Protein AF-A0A812T5S1-F1 (afdb_monomer_lite)

Organism: NCBI:txid878477

pLDDT: mean 74.2, std 19.84, range [26.27, 94.88]

Secondary structure (DSSP, 8-state):
-PPPHHHHHHHHHHHTTS-------PPPHHHHHHHHHHHHHS-HHHHHHHHHHHHHHHHHHHHHT-TTHHHHHHHHHH--TTT----HHHHHHT-BSSEEEEEES-B-STTPPTTPPBHHHHHHHHHHTTEE-SSSSBHHHHHHHHTGGGHHHHHHHHHS--TT----HHHHHHHHHHHHHHHHHHHHHT-SEEEEEE-SB--TTSTTBSTTSHIIIIIHHHHHHHHHHHTTS---SS--PPPP-PEEEEEETTS-HHHHHHHHHHHHHH---GGGGGS-HHHHHHHHHHHHHHHEEEEE--SS---SHHHHHHHHHHHHS--HHHHHHHTS--

Foldseek 3Di:
DDDDPVVVVVVVVVVVVPPPDPPQPPQDPVLVVVVVVLLVVDDDLLSVLVVLLLVVQVVVCVVVVDGCSNNLSSCLFVPPLLDNPLDPVLLQQQAAPWAEEAEDDADDDPPNDPLFHHPVLVVVLCVLLRYYYSADRGNSNVSCVVSVVSVVVVVVQVVDDDDPPNPPVRVVSNLQSSLLSNLVNNLVVLPQAYEYEYRADCDPPDPRHPCPDSCLQHNLLSNLVQQLVLVVPPPDPPDDDHRRQHQYEYEYADQPQVVVLVVSLVSNLPDPNSVVVVDDSVSSNVRSVVSSVQRYDYHYQDPVRRSDSVVSVVVVVVRPPDGVVVVVVVVVVD

Structure (mmCIF, N/CA/C/O backbone):
data_AF-A0A812T5S1-F1
#
_entry.id   AF-A0A812T5S1-F1
#
loop_
_atom_site.group_PDB
_atom_site.id
_atom_site.type_symbol
_atom_site.label_atom_id
_atom_site.label_alt_id
_atom_site.label_comp_id
_atom_site.label_asym_id
_atom_site.label_entity_id
_atom_site.label_seq_id
_atom_site.pdbx_PDB_ins_code
_atom_site.Cartn_x
_atom_site.Cartn_y
_atom_site.Cartn_z
_atom_site.occupancy
_atom_site.B_iso_or_equiv
_atom_site.auth_seq_id
_atom_site.auth_comp_id
_atom_site.auth_asym_id
_atom_site.auth_atom_id
_atom_site.pdbx_PDB_model_num
ATOM 1 N N . MET A 1 1 ? 53.079 -0.441 -20.229 1.00 40.81 1 MET A N 1
ATOM 2 C CA . MET A 1 1 ? 51.777 -0.880 -20.775 1.00 40.81 1 MET A CA 1
ATOM 3 C C . MET A 1 1 ? 50.707 0.011 -20.170 1.00 40.81 1 MET A C 1
ATOM 5 O O . MET A 1 1 ? 50.495 -0.037 -18.968 1.00 40.81 1 MET A O 1
ATOM 9 N N . SER A 1 2 ? 50.152 0.917 -20.968 1.00 38.34 2 SER A N 1
ATOM 10 C CA . SER A 1 2 ? 49.169 1.924 -20.561 1.00 38.34 2 SER A CA 1
ATOM 11 C C . SER A 1 2 ? 47.768 1.310 -20.528 1.00 38.34 2 SER A C 1
ATOM 13 O O . SER A 1 2 ? 47.355 0.651 -21.480 1.00 38.34 2 SER A O 1
ATOM 15 N N . ALA A 1 3 ? 47.046 1.500 -19.422 1.00 32.78 3 ALA A N 1
ATOM 16 C CA . ALA A 1 3 ? 45.668 1.037 -19.293 1.00 32.78 3 ALA A CA 1
ATOM 17 C C . ALA A 1 3 ? 44.760 1.735 -20.329 1.00 32.78 3 ALA A C 1
ATOM 19 O O . ALA A 1 3 ? 44.957 2.921 -20.614 1.00 32.78 3 ALA A O 1
ATOM 20 N N . PRO A 1 4 ? 43.771 1.030 -20.904 1.00 34.81 4 PRO A N 1
ATOM 21 C CA . PRO A 1 4 ? 42.928 1.592 -21.946 1.00 34.81 4 PRO A CA 1
ATOM 22 C C . PRO A 1 4 ? 41.968 2.672 -21.394 1.00 34.81 4 PRO A C 1
ATOM 24 O O . PRO A 1 4 ? 41.513 2.566 -20.252 1.00 34.81 4 PRO A O 1
ATOM 27 N N . PRO A 1 5 ? 41.593 3.693 -22.194 1.00 36.88 5 PRO A N 1
ATOM 28 C CA . PRO A 1 5 ? 40.850 4.880 -21.731 1.00 36.88 5 PRO A CA 1
ATOM 29 C C . PRO A 1 5 ? 39.483 4.600 -21.082 1.00 36.88 5 PRO A C 1
ATOM 31 O O . PRO A 1 5 ? 38.964 5.424 -20.330 1.00 36.88 5 PRO A O 1
ATOM 34 N N . TRP A 1 6 ? 38.887 3.434 -21.346 1.00 38.81 6 TRP A N 1
ATOM 35 C CA . TRP A 1 6 ? 37.612 3.021 -20.753 1.00 38.81 6 TRP A CA 1
ATOM 36 C C . TRP A 1 6 ? 37.747 2.541 -19.297 1.00 38.81 6 TRP A C 1
ATOM 38 O O . TRP A 1 6 ? 36.796 2.666 -18.528 1.00 38.81 6 TRP A O 1
ATOM 48 N N . LEU A 1 7 ? 38.932 2.076 -18.885 1.00 31.97 7 LEU A N 1
ATOM 49 C CA . LEU A 1 7 ? 39.203 1.646 -17.508 1.00 31.97 7 LEU A CA 1
ATOM 50 C C . LEU A 1 7 ? 39.316 2.840 -16.547 1.00 31.97 7 LEU A C 1
ATOM 52 O O . LEU A 1 7 ? 38.860 2.767 -15.408 1.00 31.97 7 LEU A O 1
ATOM 56 N N . LEU A 1 8 ? 39.840 3.973 -17.029 1.00 32.91 8 LEU A N 1
ATOM 57 C CA . LEU A 1 8 ? 39.885 5.226 -16.269 1.00 32.91 8 LEU A CA 1
ATOM 58 C C . LEU A 1 8 ? 38.484 5.828 -16.077 1.00 32.91 8 LEU A C 1
ATOM 60 O O . LEU A 1 8 ? 38.194 6.331 -14.998 1.00 32.91 8 LEU A O 1
ATOM 64 N N . ARG A 1 9 ? 37.575 5.686 -17.056 1.00 36.75 9 ARG A N 1
ATOM 65 C CA . ARG A 1 9 ? 36.168 6.105 -16.903 1.00 36.75 9 ARG A CA 1
ATOM 66 C C . ARG A 1 9 ? 35.388 5.245 -15.903 1.00 36.75 9 ARG A C 1
ATOM 68 O O . ARG A 1 9 ? 34.563 5.784 -15.173 1.00 36.75 9 ARG A O 1
ATOM 75 N N . LEU A 1 10 ? 35.663 3.940 -15.823 1.00 33.91 10 LEU A N 1
ATOM 76 C CA . LEU A 1 10 ? 35.053 3.064 -14.811 1.00 33.91 10 LEU A CA 1
ATOM 77 C C . LEU A 1 10 ? 35.546 3.382 -13.394 1.00 33.91 10 LEU A C 1
ATOM 79 O O . LEU A 1 10 ? 34.751 3.340 -12.460 1.00 33.91 10 LEU A O 1
ATOM 83 N N . LEU A 1 11 ? 36.812 3.776 -13.234 1.00 29.45 11 LEU A N 1
ATOM 84 C CA . LEU A 1 11 ? 37.348 4.218 -11.944 1.00 29.45 11 LEU A CA 1
ATOM 85 C C . LEU A 1 11 ? 36.818 5.600 -11.531 1.00 29.45 11 LEU A C 1
ATOM 87 O O . LEU A 1 11 ? 36.531 5.798 -10.356 1.00 29.45 11 LEU A O 1
ATOM 91 N N . SER A 1 12 ? 36.575 6.526 -12.467 1.00 29.42 12 SER A N 1
ATOM 92 C CA . SER A 1 12 ? 35.922 7.809 -12.149 1.00 29.42 12 SER A CA 1
ATOM 93 C C . SER A 1 12 ? 34.464 7.643 -11.704 1.00 29.42 12 SER A C 1
ATOM 95 O O . SER A 1 12 ? 34.009 8.368 -10.825 1.00 29.42 12 SER A O 1
ATOM 97 N N . VAL A 1 13 ? 33.735 6.670 -12.265 1.00 32.66 13 VAL A N 1
ATOM 98 C CA . VAL A 1 13 ? 32.349 6.372 -11.860 1.00 32.66 13 VAL A CA 1
ATOM 99 C C . VAL A 1 13 ? 32.306 5.547 -10.567 1.00 32.66 13 VAL A C 1
ATOM 101 O O . VAL A 1 13 ? 31.455 5.799 -9.720 1.00 32.66 13 VAL A O 1
ATOM 104 N N . ALA A 1 14 ? 33.246 4.621 -10.350 1.00 29.34 14 ALA A N 1
ATOM 105 C CA . ALA A 1 14 ? 33.322 3.842 -9.110 1.00 29.34 14 ALA A CA 1
ATOM 106 C C . ALA A 1 14 ? 33.748 4.692 -7.897 1.00 29.34 14 ALA A C 1
ATOM 108 O O . ALA A 1 14 ? 33.233 4.493 -6.798 1.00 29.34 14 ALA A O 1
ATOM 109 N N . VAL A 1 15 ? 34.617 5.691 -8.091 1.00 26.47 15 VAL A N 1
ATOM 110 C CA . VAL A 1 15 ? 34.999 6.645 -7.032 1.00 26.47 15 VAL A CA 1
ATOM 111 C C . VAL A 1 15 ? 33.864 7.630 -6.706 1.00 26.47 15 VAL A C 1
ATOM 113 O O . VAL A 1 15 ? 33.770 8.089 -5.572 1.00 26.47 15 VAL A O 1
ATOM 116 N N . LEU A 1 16 ? 32.925 7.872 -7.629 1.00 28.41 16 LEU A N 1
ATOM 117 C CA . LEU A 1 16 ? 31.706 8.650 -7.359 1.00 28.41 16 LEU A CA 1
ATOM 118 C C . LEU A 1 16 ? 30.617 7.871 -6.596 1.00 28.41 16 LEU A C 1
ATOM 120 O O . LEU A 1 16 ? 29.686 8.491 -6.094 1.00 28.41 16 LEU A O 1
ATOM 124 N N . VAL A 1 17 ? 30.733 6.543 -6.469 1.00 31.38 17 VAL A N 1
ATOM 125 C CA . VAL A 1 17 ? 29.759 5.692 -5.747 1.00 31.38 17 VAL A CA 1
ATOM 126 C C . VAL A 1 17 ? 30.303 5.185 -4.400 1.00 31.38 17 VAL A C 1
ATOM 128 O O . VAL A 1 17 ? 29.537 4.702 -3.573 1.00 31.38 17 VAL A O 1
ATOM 131 N N . SER A 1 18 ? 31.605 5.344 -4.135 1.00 26.27 18 SER A N 1
ATOM 132 C CA . SER A 1 18 ? 32.239 4.967 -2.858 1.00 26.27 18 SER A CA 1
ATOM 133 C C . SER A 1 18 ? 32.631 6.158 -1.976 1.00 26.27 18 SER A C 1
ATOM 135 O O . SER A 1 18 ? 33.243 5.965 -0.925 1.00 26.27 18 SER A O 1
ATOM 137 N N . ALA A 1 19 ? 32.282 7.384 -2.370 1.00 27.44 19 ALA A N 1
ATOM 138 C CA . ALA A 1 19 ? 32.277 8.499 -1.440 1.00 27.44 19 ALA A CA 1
ATOM 139 C C . ALA A 1 19 ? 31.000 8.401 -0.605 1.00 27.44 19 ALA A C 1
ATOM 141 O O . ALA A 1 19 ? 29.915 8.774 -1.049 1.00 27.44 19 ALA A O 1
ATOM 142 N N . ASP A 1 20 ? 31.178 7.895 0.607 1.00 30.88 20 ASP A N 1
ATOM 143 C CA . ASP A 1 20 ? 30.300 8.011 1.765 1.00 30.88 20 ASP A CA 1
ATOM 144 C C . ASP A 1 20 ? 30.120 9.506 2.117 1.00 30.88 20 ASP A C 1
ATOM 146 O O . ASP A 1 20 ? 30.546 10.001 3.157 1.00 30.88 20 ASP A O 1
ATOM 150 N N . ARG A 1 21 ? 29.561 10.288 1.183 1.00 29.28 21 ARG A N 1
ATOM 151 C CA . ARG A 1 21 ? 29.024 11.609 1.473 1.00 29.28 21 ARG A CA 1
ATOM 152 C C . ARG A 1 21 ? 27.667 11.365 2.099 1.00 29.28 21 ARG A C 1
ATOM 154 O O . ARG A 1 21 ? 26.646 11.299 1.419 1.00 29.28 21 ARG A O 1
ATOM 161 N N . SER A 1 22 ? 27.695 11.311 3.420 1.00 30.81 22 SER A N 1
ATOM 162 C CA . SER A 1 22 ? 26.894 12.193 4.262 1.00 30.81 22 SER A CA 1
ATOM 163 C C . SER A 1 22 ? 26.766 13.600 3.645 1.00 30.81 22 SER A C 1
ATOM 165 O O . SER A 1 22 ? 27.320 14.587 4.120 1.00 30.81 22 SER A O 1
ATOM 167 N N . LEU A 1 23 ? 26.022 13.713 2.545 1.00 30.88 23 LEU A N 1
ATOM 168 C CA . LEU A 1 23 ? 25.218 14.893 2.296 1.00 30.88 23 LEU A CA 1
ATOM 169 C C . LEU A 1 23 ? 24.125 14.805 3.350 1.00 30.88 23 LEU A C 1
ATOM 171 O O . LEU A 1 23 ? 23.098 14.171 3.129 1.00 30.88 23 LEU A O 1
ATOM 175 N N . SER A 1 24 ? 24.427 15.363 4.524 1.00 34.72 24 SER A N 1
ATOM 176 C CA . SER A 1 24 ? 23.403 15.807 5.457 1.00 34.72 24 SER A CA 1
ATOM 177 C C . SER A 1 24 ? 22.500 16.716 4.638 1.00 34.72 24 SER A C 1
ATOM 179 O O . SER A 1 24 ? 22.866 17.849 4.319 1.00 34.72 24 SER A O 1
ATOM 181 N N . LEU A 1 25 ? 21.375 16.176 4.176 1.00 40.28 25 LEU A N 1
ATOM 182 C CA . LEU A 1 25 ? 20.254 16.983 3.732 1.00 40.28 25 LEU A CA 1
ATOM 183 C C . LEU A 1 25 ? 19.637 17.494 5.025 1.00 40.28 25 LEU A C 1
ATOM 185 O O . LEU A 1 25 ? 18.599 17.008 5.474 1.00 40.28 25 LEU A O 1
ATOM 189 N N . ASP A 1 26 ? 20.341 18.436 5.657 1.00 41.34 26 ASP A N 1
ATOM 190 C CA . ASP A 1 26 ? 19.758 19.251 6.705 1.00 41.34 26 ASP A CA 1
ATOM 191 C C . ASP A 1 26 ? 18.464 19.795 6.107 1.00 41.34 26 ASP A C 1
ATOM 193 O O . ASP A 1 26 ? 18.482 20.364 5.009 1.00 41.34 26 ASP A O 1
ATOM 197 N N . ALA A 1 27 ? 17.339 19.501 6.762 1.00 49.66 27 ALA A N 1
ATOM 198 C CA . ALA A 1 27 ? 16.027 19.904 6.285 1.00 49.66 27 ALA A CA 1
ATOM 199 C C . ALA A 1 27 ? 16.091 21.391 5.922 1.00 49.66 27 ALA A C 1
ATOM 201 O O . ALA A 1 27 ? 16.423 22.216 6.777 1.00 49.66 27 ALA A O 1
ATOM 202 N N . ASP A 1 28 ? 15.845 21.719 4.650 1.00 53.66 28 ASP A N 1
ATOM 203 C CA . ASP A 1 28 ? 15.878 23.102 4.190 1.00 53.66 28 ASP A CA 1
ATOM 204 C C . ASP A 1 28 ? 14.914 23.904 5.080 1.00 53.66 28 ASP A C 1
ATOM 206 O O . ASP A 1 28 ? 13.717 23.590 5.099 1.00 53.66 28 ASP A O 1
ATOM 210 N N . PRO A 1 29 ? 15.382 24.931 5.817 1.00 57.31 29 PRO A N 1
ATOM 211 C CA . PRO A 1 29 ? 14.521 25.761 6.655 1.00 57.31 29 PRO A CA 1
ATOM 212 C C . PRO A 1 29 ? 13.312 26.333 5.892 1.00 57.31 29 PRO A C 1
ATOM 214 O O . PRO A 1 29 ? 12.289 26.667 6.497 1.00 57.31 29 PRO A O 1
ATOM 217 N N . SER A 1 30 ? 13.402 26.433 4.559 1.00 60.19 30 SER A N 1
ATOM 218 C CA . SER A 1 30 ? 12.299 26.822 3.679 1.00 60.19 30 SER A CA 1
ATOM 219 C C . SER A 1 30 ? 11.138 25.810 3.667 1.00 60.19 30 SER A C 1
ATOM 221 O O . SER A 1 30 ? 9.973 26.217 3.617 1.00 60.19 30 SER A O 1
ATOM 223 N N . SER A 1 31 ? 11.423 24.510 3.792 1.00 62.84 31 SER A N 1
ATOM 224 C CA . SER A 1 31 ? 10.428 23.428 3.778 1.00 62.84 31 SER A CA 1
ATOM 225 C C . SER A 1 31 ? 9.601 23.405 5.060 1.00 62.84 31 SER A C 1
ATOM 227 O O . SER A 1 31 ? 8.375 23.286 4.996 1.00 62.84 31 SER A O 1
ATOM 229 N N . ASN A 1 32 ? 10.237 23.639 6.212 1.00 68.81 32 ASN A N 1
ATOM 230 C CA . ASN A 1 32 ? 9.552 23.740 7.505 1.00 68.81 32 ASN A CA 1
ATOM 231 C C . ASN A 1 32 ? 8.535 24.888 7.478 1.00 68.81 32 ASN A C 1
ATOM 233 O O . ASN A 1 32 ? 7.353 24.706 7.773 1.00 68.81 32 ASN A O 1
ATOM 237 N N . ASN A 1 33 ? 8.975 26.053 6.994 1.00 77.06 33 ASN A N 1
ATOM 238 C CA . ASN A 1 33 ? 8.113 27.219 6.833 1.00 77.06 33 ASN A CA 1
ATOM 239 C C . ASN A 1 33 ? 6.955 26.965 5.853 1.00 77.06 33 ASN A C 1
ATOM 241 O O . ASN A 1 33 ? 5.848 27.457 6.075 1.00 77.06 33 ASN A O 1
ATOM 245 N N . LYS A 1 34 ? 7.176 26.190 4.783 1.00 82.06 34 LYS A N 1
ATOM 246 C CA . LYS A 1 34 ? 6.139 25.851 3.796 1.00 82.06 34 LYS A CA 1
ATOM 247 C C . LYS A 1 34 ? 5.072 24.918 4.376 1.00 82.06 34 LYS A C 1
ATOM 249 O O . LYS A 1 34 ? 3.885 25.166 4.154 1.00 82.06 34 LYS A O 1
ATOM 254 N N . LEU A 1 35 ? 5.461 23.882 5.127 1.00 82.25 35 LEU A N 1
ATOM 255 C CA . LEU A 1 35 ? 4.502 22.982 5.781 1.00 82.25 35 LEU A CA 1
ATOM 256 C C . LEU A 1 35 ? 3.677 23.729 6.827 1.00 82.25 35 LEU A C 1
ATOM 258 O O . LEU A 1 35 ? 2.450 23.656 6.797 1.00 82.25 35 LEU A O 1
ATOM 262 N N . ASP A 1 36 ? 4.322 24.533 7.668 1.00 84.62 36 ASP A N 1
ATOM 263 C CA . ASP A 1 36 ? 3.628 25.340 8.672 1.00 84.62 36 ASP A CA 1
ATOM 264 C C . ASP A 1 36 ? 2.623 26.310 8.043 1.00 84.62 36 ASP A C 1
ATOM 266 O O . ASP A 1 36 ? 1.512 26.488 8.549 1.00 84.62 36 ASP A O 1
ATOM 270 N N . GLN A 1 37 ? 2.975 26.932 6.913 1.00 83.94 37 GLN A N 1
ATOM 271 C CA . GLN A 1 37 ? 2.056 27.789 6.164 1.00 83.94 37 GLN A CA 1
ATOM 272 C C . GLN A 1 37 ? 0.856 27.017 5.610 1.00 83.94 37 GLN A C 1
ATOM 274 O O . GLN A 1 37 ? -0.260 27.531 5.657 1.00 83.94 37 GLN A O 1
ATOM 279 N N . GLN A 1 38 ? 1.056 25.801 5.097 1.00 81.62 38 GLN A N 1
ATOM 280 C CA . GLN A 1 38 ? -0.034 24.956 4.602 1.00 81.62 38 GLN A CA 1
ATOM 281 C C . GLN A 1 38 ? -0.950 24.496 5.747 1.00 81.62 38 GLN A C 1
ATOM 283 O O . GLN A 1 38 ? -2.168 24.616 5.646 1.00 81.62 38 GLN A O 1
ATOM 288 N N . ILE A 1 39 ? -0.382 24.076 6.880 1.00 82.81 39 ILE A N 1
ATOM 289 C CA . ILE A 1 39 ? -1.139 23.695 8.082 1.00 82.81 39 ILE A CA 1
ATOM 290 C C . ILE A 1 39 ? -1.965 24.874 8.611 1.00 82.81 39 ILE A C 1
ATOM 292 O O . ILE A 1 39 ? -3.125 24.706 8.983 1.00 82.81 39 ILE A O 1
ATOM 296 N N . LYS A 1 40 ? -1.415 26.095 8.598 1.00 84.06 40 LYS A N 1
ATOM 297 C CA . LYS A 1 40 ? -2.143 27.311 9.001 1.00 84.06 40 LYS A CA 1
ATOM 298 C C . LYS A 1 40 ? -3.348 27.631 8.111 1.00 84.06 40 LYS A C 1
ATOM 300 O O . LYS A 1 40 ? -4.219 28.371 8.560 1.00 84.06 40 LYS A O 1
ATOM 305 N N . LYS A 1 41 ? -3.422 27.098 6.888 1.00 81.94 41 LYS A N 1
ATOM 306 C CA . LYS A 1 41 ? -4.602 27.240 6.016 1.00 81.94 41 LYS A CA 1
ATOM 307 C C . LYS A 1 41 ? -5.721 26.263 6.376 1.00 81.94 41 LYS A C 1
ATOM 309 O O . LYS A 1 41 ? -6.875 26.562 6.100 1.00 81.94 41 LYS A O 1
ATOM 314 N N . LEU A 1 42 ? -5.400 25.137 7.017 1.00 80.69 42 LEU A N 1
ATOM 315 C CA . LEU A 1 42 ? -6.401 24.195 7.525 1.00 80.69 42 LEU A CA 1
ATOM 316 C C . LEU A 1 42 ? -7.199 24.841 8.658 1.00 80.69 42 LEU A C 1
ATOM 318 O O . LEU A 1 42 ? -6.662 25.669 9.393 1.00 80.69 42 LEU A O 1
ATOM 322 N N . THR A 1 43 ? -8.452 24.453 8.851 1.00 77.25 43 THR A N 1
ATOM 323 C CA . THR A 1 43 ? -9.317 24.982 9.917 1.00 77.25 43 THR A CA 1
ATOM 324 C C . THR A 1 43 ? -9.716 23.898 10.912 1.00 77.25 43 THR A C 1
ATOM 326 O O . THR A 1 43 ? -9.557 22.708 10.649 1.00 77.25 43 THR A O 1
ATOM 329 N N . GLY A 1 44 ? -10.213 24.324 12.077 1.00 82.31 44 GLY A N 1
ATOM 330 C CA . GLY A 1 44 ? -10.903 23.450 13.027 1.00 82.31 44 GLY A CA 1
ATOM 331 C C . GLY A 1 44 ? -10.106 22.223 13.473 1.00 82.31 44 GLY A C 1
ATOM 332 O O . GLY A 1 44 ? -8.920 22.313 13.802 1.00 82.31 44 GLY A O 1
ATOM 333 N N . GLU A 1 45 ? -10.793 21.083 13.506 1.00 84.25 45 GLU A N 1
ATOM 334 C CA . GLU A 1 45 ? -10.248 19.802 13.962 1.00 84.25 45 GLU A CA 1
ATOM 335 C C . GLU A 1 45 ? -9.240 19.207 12.969 1.00 84.25 45 GLU A C 1
ATOM 337 O O . GLU A 1 45 ? -8.248 18.630 13.404 1.00 84.25 45 GLU A O 1
ATOM 342 N N . CYS A 1 46 ? -9.382 19.442 11.656 1.00 83.50 46 CYS A N 1
ATOM 343 C CA . CYS A 1 46 ? -8.398 18.961 10.679 1.00 83.50 46 CYS A CA 1
ATOM 344 C C . CYS A 1 46 ? -6.997 19.546 10.926 1.00 83.50 46 CYS A C 1
ATOM 346 O O . CYS A 1 46 ? -5.993 18.835 10.857 1.00 83.50 46 CYS A O 1
ATOM 348 N N . ARG A 1 47 ? -6.904 20.840 11.276 1.00 86.69 47 ARG A N 1
ATOM 349 C CA . ARG A 1 47 ? -5.613 21.448 11.639 1.00 86.69 47 ARG A CA 1
ATOM 350 C C . ARG A 1 47 ? -4.976 20.724 12.827 1.00 86.69 47 ARG A C 1
ATOM 352 O O . ARG A 1 47 ? -3.777 20.463 12.788 1.00 86.69 47 ARG A O 1
ATOM 359 N N . LYS A 1 48 ? -5.763 20.414 13.862 1.00 88.19 48 LYS A N 1
ATOM 360 C CA . LYS A 1 48 ? -5.273 19.739 15.072 1.00 88.19 48 LYS A CA 1
ATOM 361 C C . LYS A 1 48 ? -4.785 18.327 14.764 1.00 88.19 48 LYS A C 1
ATOM 363 O O . LYS A 1 48 ? -3.689 17.985 15.189 1.00 88.19 48 LYS A O 1
ATOM 368 N N . GLU A 1 49 ? -5.550 17.558 13.989 1.00 89.12 49 GLU A N 1
ATOM 369 C CA . GLU A 1 49 ? -5.177 16.201 13.564 1.00 89.12 49 GLU A CA 1
ATOM 370 C C . GLU A 1 49 ? -3.836 16.201 12.807 1.00 89.12 49 GLU A C 1
ATOM 372 O O . GLU A 1 49 ? -2.934 15.435 13.136 1.00 89.12 49 GLU A O 1
ATOM 377 N N . ILE A 1 50 ? -3.652 17.111 11.842 1.00 88.88 50 ILE A N 1
ATOM 378 C CA . ILE A 1 50 ? -2.396 17.204 11.078 1.00 88.88 50 ILE A CA 1
ATOM 379 C C . ILE A 1 50 ? -1.231 17.695 11.952 1.00 88.88 50 ILE A C 1
ATOM 381 O O . ILE A 1 50 ? -0.120 17.181 11.834 1.00 88.88 50 ILE A O 1
ATOM 385 N N . GLN A 1 51 ? -1.458 18.664 12.844 1.00 90.88 51 GLN A N 1
ATOM 386 C CA . GLN A 1 51 ? -0.426 19.142 13.771 1.00 90.88 51 GLN A CA 1
ATOM 387 C C . GLN A 1 51 ? 0.015 18.060 14.759 1.00 90.88 51 GLN A C 1
ATOM 389 O O . GLN A 1 51 ? 1.214 17.928 15.010 1.00 90.88 51 GLN A O 1
ATOM 394 N N . GLY A 1 52 ? -0.927 17.287 15.301 1.00 92.38 52 GLY A N 1
ATOM 395 C CA . GLY A 1 52 ? -0.622 16.159 16.175 1.00 92.38 52 GLY A CA 1
ATOM 396 C C . GLY A 1 52 ? 0.163 15.083 15.426 1.00 92.38 52 GLY A C 1
ATOM 397 O O . GLY A 1 52 ? 1.252 14.713 15.856 1.00 92.38 52 GLY A O 1
ATOM 398 N N . LEU A 1 53 ? -0.285 14.719 14.220 1.00 92.25 53 LEU A N 1
ATOM 399 C CA . LEU A 1 53 ? 0.395 13.746 13.366 1.00 92.25 53 LEU A CA 1
ATOM 400 C C . LEU A 1 53 ? 1.850 14.143 13.067 1.00 92.25 53 LEU A C 1
ATOM 402 O O . LEU A 1 53 ? 2.760 13.333 13.234 1.00 92.25 53 LEU A O 1
ATOM 406 N N . VAL A 1 54 ? 2.099 15.391 12.653 1.00 92.25 54 VAL A N 1
ATOM 407 C CA . VAL A 1 54 ? 3.467 15.896 12.430 1.00 92.25 54 VAL A CA 1
ATOM 408 C C . VAL A 1 54 ? 4.287 15.831 13.722 1.00 92.25 54 VAL A C 1
ATOM 410 O O . VAL A 1 54 ? 5.442 15.405 13.694 1.00 92.25 54 VAL A O 1
ATOM 413 N N . THR A 1 55 ? 3.697 16.214 14.856 1.00 94.38 55 THR A N 1
ATOM 414 C CA . THR A 1 55 ? 4.366 16.196 16.166 1.00 94.38 55 THR A CA 1
ATOM 415 C C . THR A 1 55 ? 4.801 14.788 16.568 1.00 94.38 55 THR A C 1
ATOM 417 O O . THR A 1 55 ? 5.957 14.578 16.947 1.00 94.38 55 THR A O 1
ATOM 420 N N . ASP A 1 56 ? 3.914 13.808 16.431 1.00 94.62 56 ASP A N 1
ATOM 421 C CA . ASP A 1 56 ? 4.179 12.421 16.808 1.00 94.62 56 ASP A CA 1
ATOM 422 C C . ASP A 1 56 ? 5.183 11.750 15.866 1.00 94.62 56 ASP A C 1
ATOM 424 O O . ASP A 1 56 ? 6.069 11.016 16.315 1.00 94.62 56 ASP A O 1
ATOM 428 N N . LEU A 1 57 ? 5.134 12.068 14.568 1.00 92.50 57 LEU A N 1
ATOM 429 C CA . LEU A 1 57 ? 6.152 11.637 13.609 1.00 92.50 57 LEU A CA 1
ATOM 430 C C . LEU A 1 57 ? 7.532 12.211 13.952 1.00 92.50 57 LEU A C 1
ATOM 432 O O . LEU A 1 57 ? 8.522 11.475 13.928 1.00 92.50 57 LEU A O 1
ATOM 436 N N . MET A 1 58 ? 7.612 13.492 14.325 1.00 92.12 58 MET A N 1
ATOM 437 C CA . MET A 1 58 ? 8.862 14.123 14.770 1.00 92.12 58 MET A CA 1
ATOM 438 C C . MET A 1 58 ? 9.384 13.488 16.064 1.00 92.12 58 MET A C 1
ATOM 440 O O . MET A 1 58 ? 10.586 13.248 16.206 1.00 92.12 58 MET A O 1
ATOM 444 N N . SER A 1 59 ? 8.490 13.153 16.995 1.00 93.50 59 SER A N 1
ATOM 445 C CA . SER A 1 59 ? 8.832 12.420 18.217 1.00 93.50 59 SER A CA 1
ATOM 446 C C . SER A 1 59 ? 9.421 11.039 17.904 1.00 93.50 59 SER A C 1
ATOM 448 O O . SER A 1 59 ? 10.499 10.692 18.400 1.00 93.50 59 SER A O 1
ATOM 450 N N . LEU A 1 60 ? 8.783 10.277 17.006 1.00 92.06 60 LEU A N 1
ATOM 451 C CA . LEU A 1 60 ? 9.294 8.987 16.536 1.00 92.06 60 LEU A CA 1
ATOM 452 C C . LEU A 1 60 ? 10.663 9.137 15.855 1.00 92.06 60 LEU A C 1
ATOM 454 O O . LEU A 1 60 ? 11.587 8.376 16.151 1.00 92.06 60 LEU A O 1
ATOM 458 N N . CYS A 1 61 ? 10.812 10.131 14.980 1.00 90.62 61 CYS A N 1
ATOM 459 C CA . CYS A 1 61 ? 12.061 10.461 14.298 1.00 90.62 61 CYS A CA 1
ATOM 460 C C . CYS A 1 61 ? 13.208 10.654 15.305 1.00 90.62 61 CYS A C 1
ATOM 462 O O . CYS A 1 61 ? 14.188 9.901 15.267 1.00 90.62 61 CYS A O 1
ATOM 464 N N . ARG A 1 62 ? 13.026 11.531 16.303 1.00 92.06 62 ARG A N 1
ATOM 465 C CA . ARG A 1 62 ? 14.008 11.772 17.377 1.00 92.06 62 ARG A CA 1
ATOM 466 C C . ARG A 1 62 ? 14.306 10.523 18.205 1.00 92.06 62 ARG A C 1
ATOM 468 O O . ARG A 1 62 ? 15.471 10.230 18.465 1.00 92.06 62 ARG A O 1
ATOM 475 N N . LYS A 1 63 ? 13.279 9.750 18.579 1.00 91.25 63 LYS A N 1
ATOM 476 C CA . LYS A 1 63 ? 13.436 8.506 19.357 1.00 91.25 63 LYS A CA 1
ATOM 477 C C . LYS A 1 63 ? 14.292 7.471 18.626 1.00 91.25 63 LYS A C 1
ATOM 479 O O . LYS A 1 63 ? 15.063 6.755 19.258 1.00 91.25 63 LYS A O 1
ATOM 484 N N . THR A 1 64 ? 14.158 7.386 17.304 1.00 86.25 64 THR A N 1
ATOM 485 C CA . THR A 1 64 ? 14.920 6.439 16.475 1.00 86.25 64 THR A CA 1
ATOM 486 C C . THR A 1 64 ? 16.322 6.919 16.100 1.00 86.25 64 THR A C 1
ATOM 488 O O . THR A 1 64 ? 17.072 6.130 15.527 1.00 86.25 64 THR A O 1
ATOM 491 N N . GLN A 1 65 ? 16.675 8.177 16.409 1.00 83.75 65 GLN A N 1
ATOM 492 C CA . GLN A 1 65 ? 17.945 8.821 16.034 1.00 83.75 65 GLN A CA 1
ATOM 493 C C . GLN A 1 65 ? 18.302 8.635 14.547 1.00 83.75 65 GLN A C 1
ATOM 495 O O . GLN A 1 65 ? 19.470 8.509 14.180 1.00 83.75 65 GLN A O 1
ATOM 500 N N . ALA A 1 66 ? 17.295 8.549 13.676 1.00 81.00 66 ALA A N 1
ATOM 501 C CA . ALA A 1 66 ? 17.530 8.352 12.256 1.00 81.00 66 ALA A CA 1
ATOM 502 C C . ALA A 1 66 ? 17.998 9.670 11.628 1.00 81.00 66 ALA A C 1
ATOM 504 O O . ALA A 1 66 ? 17.356 10.701 11.808 1.00 81.00 66 ALA A O 1
ATOM 505 N N . SER A 1 67 ? 19.088 9.640 10.860 1.00 77.00 67 SER A N 1
ATOM 506 C CA . SER A 1 67 ? 19.426 10.781 10.008 1.00 77.00 67 SER A CA 1
ATOM 507 C C . SER A 1 67 ? 18.326 10.972 8.958 1.00 77.00 67 SER A C 1
ATOM 509 O O . SER A 1 67 ? 17.680 10.007 8.532 1.00 77.00 67 SER A O 1
ATOM 511 N N . ASP A 1 68 ? 18.089 12.221 8.559 1.00 76.81 68 ASP A N 1
ATOM 512 C CA . ASP A 1 68 ? 17.206 12.591 7.444 1.00 76.81 68 ASP A CA 1
ATOM 513 C C . ASP A 1 68 ? 15.710 12.256 7.633 1.00 76.81 68 ASP A C 1
ATOM 515 O O . ASP A 1 68 ? 14.935 12.338 6.675 1.00 76.81 68 ASP A O 1
ATOM 519 N N . CYS A 1 69 ? 15.265 11.860 8.836 1.00 85.81 69 CYS A N 1
ATOM 520 C CA . CYS A 1 69 ? 13.845 11.580 9.077 1.00 85.81 69 CYS A CA 1
ATOM 521 C C . CYS A 1 69 ? 12.988 12.846 9.141 1.00 85.81 69 CYS A C 1
ATOM 523 O O . CYS A 1 69 ? 11.860 12.813 8.663 1.00 85.81 69 CYS A O 1
ATOM 525 N N . GLU A 1 70 ? 13.519 13.966 9.642 1.00 87.00 70 GLU A N 1
ATOM 526 C CA . GLU A 1 70 ? 12.778 15.234 9.666 1.00 87.00 70 GLU A CA 1
ATOM 527 C C . GLU A 1 70 ? 12.437 15.693 8.244 1.00 87.00 70 GLU A C 1
ATOM 529 O O . GLU A 1 70 ? 11.274 15.954 7.951 1.00 87.00 70 GLU A O 1
ATOM 534 N N . SER A 1 71 ? 13.416 15.674 7.332 1.00 81.31 71 SER A N 1
ATOM 535 C CA . SER A 1 71 ? 13.213 15.980 5.907 1.00 81.31 71 SER A CA 1
ATOM 536 C C . SER A 1 71 ? 12.139 15.082 5.270 1.00 81.31 71 SER A C 1
ATOM 538 O O . SER A 1 71 ? 11.191 15.571 4.658 1.00 81.31 71 SER A O 1
ATOM 540 N N . GLN A 1 72 ? 12.188 13.769 5.535 1.00 83.38 72 GLN A N 1
ATOM 541 C CA . GLN A 1 72 ? 11.167 12.824 5.059 1.00 83.38 72 GLN A CA 1
ATOM 542 C C . GLN A 1 72 ? 9.764 13.110 5.608 1.00 83.38 72 GLN A C 1
ATOM 544 O O . GLN A 1 72 ? 8.780 12.826 4.926 1.00 83.38 72 GLN A O 1
ATOM 549 N N . ILE A 1 73 ? 9.646 13.646 6.828 1.00 87.62 73 ILE A N 1
ATOM 550 C CA . ILE A 1 73 ? 8.348 14.045 7.380 1.00 87.62 73 ILE A CA 1
ATOM 551 C C . ILE A 1 73 ? 7.786 15.230 6.600 1.00 87.62 73 ILE A C 1
ATOM 553 O O . ILE A 1 73 ? 6.597 15.242 6.315 1.00 87.62 73 ILE A O 1
ATOM 557 N N . TYR A 1 74 ? 8.605 16.197 6.194 1.00 83.31 74 TYR A N 1
ATOM 558 C CA . TYR A 1 74 ? 8.128 17.288 5.340 1.00 83.31 74 TYR A CA 1
ATOM 559 C C . TYR A 1 74 ? 7.721 16.787 3.949 1.00 83.31 74 TYR A C 1
ATOM 561 O O . TYR A 1 74 ? 6.659 17.173 3.448 1.00 83.31 74 TYR A O 1
ATOM 569 N N . ASP A 1 75 ? 8.496 15.868 3.369 1.00 77.62 75 ASP A N 1
ATOM 570 C CA . ASP A 1 75 ? 8.196 15.252 2.071 1.00 77.62 75 ASP A CA 1
ATOM 571 C C . ASP A 1 75 ? 6.866 14.488 2.066 1.00 77.62 75 ASP A C 1
ATOM 573 O O . ASP A 1 75 ? 6.160 14.511 1.053 1.00 77.62 75 ASP A O 1
ATOM 577 N N . LEU A 1 76 ? 6.483 13.863 3.193 1.00 81.56 76 LEU A N 1
ATOM 578 C CA . LEU A 1 76 ? 5.173 13.212 3.347 1.00 81.56 76 LEU A CA 1
ATOM 579 C C . LEU A 1 76 ? 4.024 14.152 2.987 1.00 81.56 76 LEU A C 1
ATOM 581 O O . LEU A 1 76 ? 3.041 13.716 2.401 1.00 81.56 76 LEU A O 1
ATOM 585 N N . PHE A 1 77 ? 4.130 15.428 3.351 1.00 82.31 77 PHE A N 1
ATOM 586 C CA . PHE A 1 77 ? 3.026 16.374 3.248 1.00 82.31 77 PHE A CA 1
ATOM 587 C C . PHE A 1 77 ? 3.159 17.321 2.055 1.00 82.31 77 PHE A C 1
ATOM 589 O O . PHE A 1 77 ? 2.159 17.682 1.437 1.00 82.31 77 PHE A O 1
ATOM 596 N N . LEU A 1 78 ? 4.373 17.743 1.707 1.00 76.06 78 LEU A N 1
ATOM 597 C CA . LEU A 1 78 ? 4.588 18.810 0.727 1.00 76.06 78 LEU A CA 1
ATOM 598 C C . LEU A 1 78 ? 4.749 18.333 -0.717 1.00 76.06 78 LEU A C 1
ATOM 600 O O . LEU A 1 78 ? 4.638 19.173 -1.609 1.00 76.06 78 LEU A O 1
ATOM 604 N N . ALA A 1 79 ? 5.012 17.037 -0.911 1.00 61.72 79 ALA A N 1
ATOM 605 C CA . ALA A 1 79 ? 5.272 16.345 -2.174 1.00 61.72 79 ALA A CA 1
ATOM 606 C C . ALA A 1 79 ? 5.710 17.249 -3.338 1.00 61.72 79 ALA A C 1
ATOM 608 O O . ALA A 1 79 ? 4.931 17.568 -4.237 1.00 61.72 79 ALA A O 1
ATOM 609 N N . ASP A 1 80 ? 7.002 17.572 -3.382 1.00 53.28 80 ASP A N 1
ATOM 610 C CA . ASP A 1 80 ? 7.651 17.788 -4.671 1.00 53.28 80 ASP A CA 1
ATOM 611 C C . ASP A 1 80 ? 7.948 16.393 -5.249 1.00 53.28 80 ASP A C 1
ATOM 613 O O . ASP A 1 80 ? 8.989 15.779 -4.996 1.00 53.28 80 ASP A O 1
ATOM 617 N N . LEU A 1 81 ? 6.949 15.818 -5.935 1.00 47.22 81 LEU A N 1
ATOM 618 C CA . LEU A 1 81 ? 6.928 14.426 -6.426 1.00 47.22 81 LEU A CA 1
ATOM 619 C C . LEU A 1 81 ? 8.160 14.049 -7.270 1.00 47.22 81 LEU A C 1
ATOM 621 O O . LEU A 1 81 ? 8.445 12.865 -7.446 1.00 47.22 81 LEU A O 1
ATOM 625 N N . ALA A 1 82 ? 8.898 15.040 -7.774 1.00 39.00 82 ALA A N 1
ATOM 626 C CA . ALA A 1 82 ? 10.117 14.858 -8.547 1.00 39.00 82 ALA A CA 1
ATOM 627 C C . ALA A 1 82 ? 11.324 14.364 -7.721 1.00 39.00 82 ALA A C 1
ATOM 629 O O . ALA A 1 82 ? 12.257 13.817 -8.310 1.00 39.00 82 ALA A O 1
ATOM 630 N N . LEU A 1 83 ? 11.337 14.539 -6.391 1.00 42.78 83 LEU A N 1
ATOM 631 C CA . LEU A 1 83 ? 12.545 14.328 -5.574 1.00 42.78 83 LEU A CA 1
ATOM 632 C C . LEU A 1 83 ? 12.352 13.529 -4.287 1.00 42.78 83 LEU A C 1
ATOM 634 O O . LEU A 1 83 ? 13.362 13.182 -3.673 1.00 42.78 83 LEU A O 1
ATOM 638 N N . ALA A 1 84 ? 11.119 13.199 -3.894 1.00 48.25 84 ALA A N 1
ATOM 639 C CA . ALA A 1 84 ? 10.866 12.448 -2.669 1.00 48.25 84 ALA A CA 1
ATOM 640 C C . ALA A 1 84 ? 11.430 11.017 -2.777 1.00 48.25 84 ALA A C 1
ATOM 642 O O . ALA A 1 84 ? 10.742 10.051 -3.123 1.00 48.25 84 ALA A O 1
ATOM 643 N N . GLN A 1 85 ? 12.721 10.860 -2.483 1.00 55.12 85 GLN A N 1
ATOM 644 C CA . GLN A 1 85 ? 13.279 9.573 -2.126 1.00 55.12 85 GLN A CA 1
ATOM 645 C C . GLN A 1 85 ? 12.558 9.159 -0.853 1.00 55.12 85 GLN A C 1
ATOM 647 O O . GLN A 1 85 ? 12.858 9.668 0.219 1.00 55.12 85 GLN A O 1
ATOM 652 N N . GLU A 1 86 ? 11.607 8.231 -0.967 1.00 62.88 86 GLU A N 1
ATOM 653 C CA . GLU A 1 86 ? 11.014 7.563 0.191 1.00 62.88 86 GLU A CA 1
ATOM 654 C C . GLU A 1 86 ? 12.156 6.997 1.033 1.00 62.88 86 GLU A C 1
ATOM 656 O O . GLU A 1 86 ? 12.752 5.965 0.695 1.00 62.88 86 GLU A O 1
ATOM 661 N N . GLY A 1 87 ? 12.558 7.723 2.065 1.00 67.12 87 GLY A N 1
ATOM 662 C CA . GLY A 1 87 ? 13.799 7.411 2.737 1.00 67.12 87 GLY A CA 1
ATOM 663 C C . GLY A 1 87 ? 13.656 6.149 3.572 1.00 67.12 87 GLY A C 1
ATOM 664 O O . GLY A 1 87 ? 12.589 5.541 3.722 1.00 67.12 87 GLY A O 1
ATOM 665 N N . ARG A 1 88 ? 14.792 5.694 4.100 1.00 79.25 88 ARG A N 1
ATOM 666 C CA . ARG A 1 88 ? 14.817 4.429 4.834 1.00 79.25 88 ARG A CA 1
ATOM 667 C C . ARG A 1 88 ? 14.003 4.456 6.113 1.00 79.25 88 ARG A C 1
ATOM 669 O O . ARG A 1 88 ? 13.568 3.400 6.566 1.00 79.25 88 ARG A O 1
ATOM 676 N N . TRP A 1 89 ? 13.838 5.637 6.692 1.00 87.19 89 TRP A N 1
ATOM 677 C CA . TRP A 1 89 ? 13.111 5.812 7.932 1.00 87.19 89 TRP A CA 1
ATOM 678 C C . TRP A 1 89 ? 11.613 5.617 7.717 1.00 87.19 89 TRP A C 1
ATOM 680 O O . TRP A 1 89 ? 11.023 4.780 8.396 1.00 87.19 89 TRP A O 1
ATOM 690 N N . LEU A 1 90 ? 11.024 6.270 6.712 1.00 86.50 90 LEU A N 1
ATOM 691 C CA . LEU A 1 90 ? 9.588 6.160 6.473 1.00 86.50 90 LEU A CA 1
ATOM 692 C C . LEU A 1 90 ? 9.162 4.721 6.141 1.00 86.50 90 LEU A C 1
ATOM 694 O O . LEU A 1 90 ? 8.179 4.221 6.680 1.00 86.50 90 LEU A O 1
ATOM 698 N N . ALA A 1 91 ? 9.948 4.007 5.330 1.00 86.62 91 ALA A N 1
ATOM 699 C CA . ALA A 1 91 ? 9.693 2.592 5.048 1.00 86.62 91 ALA A CA 1
ATOM 700 C C . ALA A 1 91 ? 9.818 1.694 6.295 1.00 86.62 91 ALA A C 1
ATOM 702 O O . ALA A 1 91 ? 9.179 0.649 6.358 1.00 86.62 91 ALA A O 1
ATOM 703 N N . ARG A 1 92 ? 10.631 2.068 7.296 1.00 87.75 92 ARG A N 1
ATOM 704 C CA . ARG A 1 92 ? 10.686 1.360 8.588 1.00 87.75 92 ARG A CA 1
ATOM 705 C C . ARG A 1 92 ? 9.482 1.694 9.461 1.00 87.75 92 ARG A C 1
ATOM 707 O O . ARG A 1 92 ? 8.929 0.774 10.046 1.00 87.75 92 ARG A O 1
ATOM 714 N N . ALA A 1 93 ? 9.067 2.958 9.514 1.00 87.69 93 ALA A N 1
ATOM 715 C CA . ALA A 1 93 ? 7.883 3.380 10.264 1.00 87.69 93 ALA A CA 1
ATOM 716 C C . ALA A 1 93 ? 6.599 2.739 9.708 1.00 87.69 93 ALA A C 1
ATOM 718 O O . ALA A 1 93 ? 5.722 2.328 10.465 1.00 87.69 93 ALA A O 1
ATOM 719 N N . ALA A 1 94 ? 6.520 2.584 8.384 1.00 88.38 94 ALA A N 1
ATOM 720 C CA . ALA A 1 94 ? 5.437 1.872 7.720 1.00 88.38 94 ALA A CA 1
ATOM 721 C C . ALA A 1 94 ? 5.581 0.341 7.802 1.00 88.38 94 ALA A C 1
ATOM 723 O O . ALA A 1 94 ? 4.661 -0.376 7.447 1.00 88.38 94 ALA A O 1
ATOM 724 N N . ARG A 1 95 ? 6.710 -0.220 8.242 1.00 88.81 95 ARG A N 1
ATOM 725 C CA . ARG A 1 95 ? 6.901 -1.675 8.213 1.00 88.81 95 ARG A CA 1
ATOM 726 C C . ARG A 1 95 ? 5.965 -2.379 9.199 1.00 88.81 95 ARG A C 1
ATOM 728 O O . ARG A 1 95 ? 5.926 -2.029 10.375 1.00 88.81 95 ARG A O 1
ATOM 735 N N . SER A 1 96 ? 5.305 -3.440 8.741 1.00 86.88 96 SER A N 1
ATOM 736 C CA . SER A 1 96 ? 4.596 -4.381 9.611 1.00 86.88 96 SER A CA 1
ATOM 737 C C . SER A 1 96 ? 5.515 -5.485 10.145 1.00 86.88 96 SER A C 1
ATOM 739 O O . SER A 1 96 ? 6.476 -5.906 9.486 1.00 86.88 96 SER A O 1
ATOM 741 N N . GLU A 1 97 ? 5.198 -6.005 11.332 1.00 85.44 97 GLU A N 1
ATOM 742 C CA . GLU A 1 97 ? 5.891 -7.167 11.904 1.00 85.44 97 GLU A CA 1
ATOM 743 C C . GLU A 1 97 ? 5.585 -8.447 11.110 1.00 85.44 97 GLU A C 1
ATOM 745 O O . GLU A 1 97 ? 6.498 -9.136 10.633 1.00 85.44 97 GLU A O 1
ATOM 750 N N . LYS A 1 98 ? 4.293 -8.725 10.886 1.00 87.75 98 LYS A N 1
ATOM 751 C CA . LYS A 1 98 ? 3.812 -9.819 10.030 1.00 87.75 98 LYS A CA 1
ATOM 752 C C . LYS A 1 98 ? 3.926 -9.454 8.550 1.00 87.75 98 LYS A C 1
ATOM 754 O O . LYS A 1 98 ? 4.338 -8.345 8.195 1.00 87.75 98 LYS A O 1
ATOM 759 N N . ASP A 1 99 ? 3.679 -10.418 7.672 1.00 89.81 99 ASP A N 1
ATOM 760 C CA . ASP A 1 99 ? 3.602 -10.143 6.235 1.00 89.81 99 ASP A CA 1
ATOM 761 C C . ASP A 1 99 ? 2.420 -9.225 5.949 1.00 89.81 99 ASP A C 1
ATOM 763 O O . ASP A 1 99 ? 1.392 -9.294 6.610 1.00 89.81 99 ASP A O 1
ATOM 767 N N . ALA A 1 100 ? 2.591 -8.304 5.017 1.00 88.75 100 ALA A N 1
ATOM 768 C CA . ALA A 1 100 ? 1.625 -7.259 4.771 1.00 88.75 100 ALA A CA 1
ATOM 769 C C . ALA A 1 100 ? 0.548 -7.664 3.754 1.00 88.75 100 ALA A C 1
ATOM 771 O O . ALA A 1 100 ? 0.822 -8.366 2.781 1.00 88.75 100 ALA A O 1
ATOM 772 N N . MET A 1 101 ? -0.660 -7.142 3.916 1.00 93.06 101 MET A N 1
ATOM 773 C CA . MET A 1 101 ? -1.711 -7.174 2.906 1.00 93.06 101 MET A CA 1
ATOM 774 C C . MET A 1 101 ? -2.148 -5.760 2.530 1.00 93.06 101 MET A C 1
ATOM 776 O O . MET A 1 101 ? -2.067 -4.825 3.332 1.00 93.06 101 MET A O 1
ATOM 780 N N . LEU A 1 102 ? -2.631 -5.621 1.302 1.00 93.94 102 LEU A N 1
ATOM 781 C CA . LEU A 1 102 ? -3.210 -4.391 0.778 1.00 93.94 102 LEU A CA 1
ATOM 782 C C . LEU A 1 102 ? -4.716 -4.553 0.614 1.00 93.94 102 LEU A C 1
ATOM 784 O O . LEU A 1 102 ? -5.226 -5.668 0.477 1.00 93.94 102 LEU A O 1
ATOM 788 N N . TRP A 1 103 ? -5.441 -3.442 0.606 1.00 93.19 103 TRP A N 1
ATOM 789 C CA . TRP A 1 103 ? -6.892 -3.489 0.500 1.00 93.19 103 TRP A CA 1
ATOM 790 C C . TRP A 1 103 ? -7.480 -2.211 -0.092 1.00 93.19 103 TRP A C 1
ATOM 792 O O . TRP A 1 103 ? -6.916 -1.126 0.015 1.00 93.19 103 TRP A O 1
ATOM 802 N N . ALA A 1 104 ? -8.665 -2.330 -0.688 1.00 91.06 104 ALA A N 1
ATOM 803 C CA . ALA A 1 104 ? -9.468 -1.193 -1.108 1.00 91.06 104 ALA A CA 1
ATOM 804 C C . ALA A 1 104 ? -10.957 -1.478 -0.921 1.00 91.06 104 ALA A C 1
ATOM 806 O O . ALA A 1 104 ? -11.475 -2.484 -1.398 1.00 91.06 104 ALA A O 1
ATOM 807 N N . GLY A 1 105 ? -11.666 -0.534 -0.302 1.00 87.38 105 GLY A N 1
ATOM 808 C CA . GLY A 1 105 ? -13.125 -0.580 -0.202 1.00 87.38 105 GLY A CA 1
ATOM 809 C C . GLY A 1 105 ? -13.664 -1.336 1.009 1.00 87.38 105 GLY A C 1
ATOM 810 O O . GLY A 1 105 ? -14.645 -2.059 0.892 1.00 87.38 105 GLY A O 1
ATOM 811 N N . PHE A 1 106 ? -13.027 -1.180 2.167 1.00 86.25 106 PHE A N 1
ATOM 812 C CA . PHE A 1 106 ? -13.550 -1.670 3.440 1.00 86.25 106 PHE A CA 1
ATOM 813 C C . PHE A 1 106 ? -13.865 -0.477 4.339 1.00 86.25 106 PHE A C 1
ATOM 815 O O . PHE A 1 106 ? -13.061 0.448 4.455 1.00 86.25 106 PHE A O 1
ATOM 822 N N . TRP A 1 107 ? -15.046 -0.488 4.952 1.00 76.81 107 TRP A N 1
ATOM 823 C CA . TRP A 1 107 ? -15.554 0.617 5.764 1.00 76.81 107 TRP A CA 1
ATOM 824 C C . TRP A 1 107 ? -16.266 0.079 7.006 1.00 76.81 107 TRP A C 1
ATOM 826 O O . TRP A 1 107 ? -16.740 -1.059 7.011 1.00 76.81 107 TRP A O 1
ATOM 836 N N . SER A 1 108 ? -16.356 0.915 8.035 1.00 71.62 108 SER A N 1
ATOM 837 C CA . SER A 1 108 ? -17.224 0.719 9.199 1.00 71.62 108 SER A CA 1
ATOM 838 C C . SER A 1 108 ? -17.971 2.027 9.467 1.00 71.62 108 SER A C 1
ATOM 840 O O . SER A 1 108 ? -17.414 3.099 9.234 1.00 71.62 108 SER A O 1
ATOM 842 N N . GLY A 1 109 ? -19.212 1.949 9.956 1.00 65.38 109 GLY A N 1
ATOM 843 C CA . GLY A 1 109 ? -20.020 3.123 10.316 1.00 65.38 109 GLY A CA 1
ATOM 844 C C . GLY A 1 109 ? -20.970 3.635 9.215 1.00 65.38 109 GLY A C 1
ATOM 845 O O . GLY A 1 109 ? -21.250 2.915 8.251 1.00 65.38 109 GLY A O 1
ATOM 846 N N . PRO A 1 110 ? -21.515 4.860 9.369 1.00 51.12 110 PRO A N 1
ATOM 847 C CA . PRO A 1 110 ? -22.475 5.452 8.434 1.00 51.12 110 PRO A CA 1
ATOM 848 C C . PRO A 1 110 ? -21.923 5.528 7.003 1.00 51.12 110 PRO A C 1
ATOM 850 O O . PRO A 1 110 ? -20.813 6.005 6.780 1.00 51.12 110 PRO A O 1
ATOM 853 N N . GLY A 1 111 ? -22.693 5.052 6.020 1.00 55.06 111 GLY A N 1
ATOM 854 C CA . GLY A 1 111 ? -22.247 4.963 4.623 1.00 55.06 111 GLY A CA 1
ATOM 855 C C . GLY A 1 111 ? -21.507 3.667 4.268 1.00 55.06 111 GLY A C 1
ATOM 856 O O . GLY A 1 111 ? -20.961 3.569 3.163 1.00 55.06 111 GLY A O 1
ATOM 857 N N . ALA A 1 112 ? -21.494 2.679 5.172 1.00 61.12 112 ALA A N 1
ATOM 858 C CA . ALA A 1 112 ? -21.289 1.285 4.801 1.00 61.12 112 ALA A CA 1
ATOM 859 C C . ALA A 1 112 ? -22.440 0.849 3.884 1.00 61.12 112 ALA A C 1
ATOM 861 O O . ALA A 1 112 ?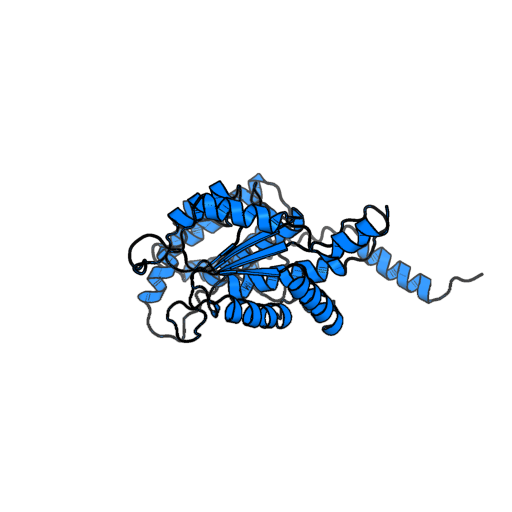 -23.613 0.933 4.248 1.00 61.12 112 ALA A O 1
ATOM 862 N N . GLU A 1 113 ? -22.110 0.429 2.669 1.00 63.84 113 GLU A N 1
ATOM 863 C CA . GLU A 1 113 ? -23.126 -0.032 1.730 1.00 63.84 113 GLU A CA 1
ATOM 864 C C . GLU A 1 113 ? -23.645 -1.410 2.148 1.00 63.84 113 GLU A C 1
ATOM 866 O O . GLU A 1 113 ? -22.864 -2.299 2.505 1.00 63.84 113 GLU A O 1
ATOM 871 N N . ALA A 1 114 ? -24.969 -1.583 2.094 1.00 58.72 114 ALA A N 1
ATOM 872 C CA . ALA A 1 114 ? -25.614 -2.850 2.405 1.00 58.72 114 ALA A CA 1
ATOM 873 C C . ALA A 1 114 ? -24.984 -3.987 1.579 1.00 58.72 114 ALA A C 1
ATOM 875 O O . ALA A 1 114 ? -24.730 -3.834 0.383 1.00 58.72 114 ALA A O 1
ATOM 876 N N . ASN A 1 115 ? -24.735 -5.128 2.226 1.00 64.19 115 ASN A N 1
ATOM 877 C CA . ASN A 1 115 ? -24.123 -6.331 1.643 1.00 64.19 115 ASN A CA 1
ATOM 878 C C . ASN A 1 115 ? -22.628 -6.235 1.280 1.00 64.19 115 ASN A C 1
ATOM 880 O O . ASN A 1 115 ? -22.121 -7.121 0.591 1.00 64.19 115 ASN A O 1
ATOM 884 N N . ARG A 1 116 ? -21.894 -5.213 1.743 1.00 72.62 116 ARG A N 1
ATOM 885 C CA . ARG A 1 116 ? -20.428 -5.165 1.606 1.00 72.62 116 ARG A CA 1
ATOM 886 C C . ARG A 1 116 ? -19.709 -5.645 2.862 1.00 72.62 116 ARG A C 1
ATOM 888 O O . ARG A 1 116 ? -20.148 -5.406 3.982 1.00 72.62 116 ARG A O 1
ATOM 895 N N . THR A 1 117 ? -18.555 -6.276 2.662 1.00 79.88 117 THR A N 1
ATOM 896 C CA . THR A 1 117 ? -17.659 -6.689 3.748 1.00 79.88 117 THR A CA 1
ATOM 897 C C . THR A 1 117 ? -17.090 -5.475 4.492 1.00 79.88 117 THR A C 1
ATOM 899 O O . THR A 1 117 ? -16.718 -4.472 3.877 1.00 79.88 117 THR A O 1
ATOM 902 N N . THR A 1 118 ? -17.031 -5.561 5.822 1.00 85.50 118 THR A N 1
ATOM 903 C CA . THR A 1 118 ? -16.665 -4.454 6.721 1.00 85.50 118 THR A CA 1
ATOM 904 C C . THR A 1 118 ? -15.160 -4.380 6.989 1.00 85.50 118 THR A C 1
ATOM 906 O O . THR A 1 118 ? -14.423 -5.340 6.754 1.00 85.50 118 THR A O 1
ATOM 909 N N . LYS A 1 119 ? -14.691 -3.247 7.534 1.00 85.12 119 LYS A N 1
ATOM 910 C CA . LYS A 1 119 ? -13.299 -3.093 8.009 1.00 85.12 119 LYS A CA 1
ATOM 911 C C . LYS A 1 119 ? -12.958 -4.093 9.126 1.00 85.12 119 LYS A C 1
ATOM 913 O O . LYS A 1 119 ? -11.839 -4.583 9.181 1.00 85.12 119 LYS A O 1
ATOM 918 N N . GLU A 1 120 ? -13.932 -4.449 9.961 1.00 86.56 120 GLU A N 1
ATOM 919 C CA . GLU A 1 120 ? -13.779 -5.493 10.985 1.00 86.56 120 GLU A CA 1
ATOM 920 C C . GLU A 1 120 ? -13.508 -6.869 10.361 1.00 86.56 120 GLU A C 1
ATOM 922 O O . GLU A 1 120 ? -12.553 -7.543 10.734 1.00 86.56 120 GLU A O 1
ATOM 927 N N . ALA A 1 121 ? -14.281 -7.258 9.342 1.00 88.12 121 ALA A N 1
ATOM 928 C CA . ALA A 1 121 ? -14.062 -8.518 8.638 1.00 88.12 121 ALA A CA 1
ATOM 929 C C . ALA A 1 121 ? -12.700 -8.563 7.920 1.00 88.12 121 ALA A C 1
ATOM 931 O O . ALA A 1 121 ? -12.068 -9.615 7.888 1.00 88.12 121 ALA A O 1
ATOM 932 N N . LEU A 1 122 ? -12.219 -7.431 7.388 1.00 90.44 122 LEU A N 1
ATOM 933 C CA . LEU A 1 122 ? -10.858 -7.314 6.852 1.00 90.44 122 LEU A CA 1
ATOM 934 C C . LEU A 1 122 ? -9.798 -7.611 7.922 1.00 90.44 122 LEU A C 1
ATOM 936 O O . LEU A 1 122 ? -8.868 -8.367 7.654 1.00 90.44 122 LEU A O 1
ATOM 940 N N . PHE A 1 123 ? -9.919 -7.024 9.115 1.00 88.62 123 PHE A N 1
ATOM 941 C CA . PHE A 1 123 ? -8.934 -7.218 10.182 1.00 88.62 123 PHE A CA 1
ATOM 942 C C . PHE A 1 123 ? -8.952 -8.637 10.741 1.00 88.62 123 PHE A C 1
ATOM 944 O O . PHE A 1 123 ? -7.894 -9.255 10.832 1.00 88.62 123 PHE A O 1
ATOM 951 N N . ASN A 1 124 ? -10.139 -9.200 10.972 1.00 90.44 124 ASN A N 1
ATOM 952 C CA . ASN A 1 124 ? -10.277 -10.601 11.368 1.00 90.44 124 ASN A CA 1
ATOM 953 C C . ASN A 1 124 ? -9.649 -11.536 10.322 1.00 90.44 124 ASN A C 1
ATOM 955 O O . ASN A 1 124 ? -8.944 -12.485 10.658 1.00 90.44 124 ASN A O 1
ATOM 959 N N . PHE A 1 125 ? -9.851 -11.247 9.034 1.00 91.94 125 PHE A N 1
ATOM 960 C CA . PHE A 1 125 ? -9.237 -12.018 7.960 1.00 91.94 125 PHE A CA 1
ATOM 961 C C . PHE A 1 125 ? -7.715 -11.854 7.896 1.00 91.94 125 PHE A C 1
ATOM 963 O O . PHE A 1 125 ? -7.001 -12.820 7.627 1.00 91.94 125 PHE A O 1
ATOM 970 N N . ALA A 1 126 ? -7.197 -10.654 8.166 1.00 90.88 126 ALA A N 1
ATOM 971 C CA . ALA A 1 126 ? -5.760 -10.428 8.239 1.00 90.88 126 ALA A CA 1
ATOM 972 C C . ALA A 1 126 ? -5.107 -11.264 9.345 1.00 90.88 126 ALA A C 1
ATOM 974 O O . ALA A 1 126 ? -4.054 -11.862 9.103 1.00 90.88 126 ALA A O 1
ATOM 975 N N . ASP A 1 127 ? -5.767 -11.387 10.498 1.00 90.25 127 ASP A N 1
ATOM 976 C CA . ASP A 1 127 ? -5.321 -12.253 11.587 1.00 90.25 127 ASP A CA 1
ATOM 977 C C . ASP A 1 127 ? -5.349 -13.737 11.205 1.00 90.25 127 ASP A C 1
ATOM 979 O O . ASP A 1 127 ? -4.351 -14.427 11.422 1.00 90.25 127 ASP A O 1
ATOM 983 N N . LEU A 1 128 ? -6.415 -14.210 10.545 1.00 92.44 128 LEU A N 1
ATOM 984 C CA . LEU A 1 128 ? -6.504 -15.585 10.023 1.00 92.44 128 LEU A CA 1
ATOM 985 C C . LEU A 1 128 ? -5.397 -15.914 9.010 1.00 92.44 128 LEU A C 1
ATOM 987 O O . LEU A 1 128 ? -4.894 -17.037 8.959 1.00 92.44 128 LEU A O 1
ATOM 991 N N . MET A 1 129 ? -5.001 -14.935 8.198 1.00 91.00 129 MET A N 1
ATOM 992 C CA . MET A 1 129 ? -3.899 -15.061 7.241 1.00 91.00 129 MET A CA 1
ATOM 993 C C . MET A 1 129 ? -2.517 -14.879 7.887 1.00 91.00 129 MET A C 1
ATOM 995 O O . MET A 1 129 ? -1.505 -15.039 7.207 1.00 91.00 129 MET A O 1
ATOM 999 N N . ASN A 1 130 ? -2.458 -14.550 9.183 1.00 87.44 130 ASN A N 1
ATOM 1000 C CA . ASN A 1 130 ? -1.252 -14.133 9.896 1.00 87.44 130 ASN A CA 1
ATOM 1001 C C . ASN A 1 130 ? -0.499 -13.003 9.170 1.00 87.44 130 ASN A C 1
ATOM 1003 O O . ASN A 1 130 ? 0.717 -13.042 8.967 1.00 87.44 130 ASN A O 1
ATOM 1007 N N . THR A 1 131 ? -1.248 -11.979 8.777 1.00 86.44 131 THR A N 1
ATOM 1008 C CA . THR A 1 131 ? -0.769 -10.816 8.024 1.00 86.44 131 THR A CA 1
ATOM 1009 C C . THR A 1 131 ? -1.197 -9.509 8.694 1.00 86.44 131 THR A C 1
ATOM 1011 O O . THR A 1 131 ? -1.966 -9.504 9.650 1.00 86.44 131 THR A O 1
ATOM 1014 N N . SER A 1 132 ? -0.668 -8.388 8.216 1.00 83.75 132 SER A N 1
ATOM 1015 C CA . SER A 1 132 ? -0.919 -7.045 8.737 1.00 83.75 132 SER A CA 1
ATOM 1016 C C . SER A 1 132 ? -1.286 -6.084 7.609 1.00 83.75 132 SER A C 1
ATOM 1018 O O . SER A 1 132 ? -0.762 -6.173 6.508 1.00 83.75 132 SER A O 1
ATOM 1020 N N . THR A 1 133 ? -2.154 -5.118 7.868 1.00 79.06 133 THR A N 1
ATOM 1021 C CA . THR A 1 133 ? -2.435 -4.002 6.949 1.00 79.06 133 THR A CA 1
ATOM 1022 C C . THR A 1 133 ? -1.545 -2.796 7.279 1.00 79.06 133 THR A C 1
ATOM 1024 O O . THR A 1 133 ? -0.985 -2.736 8.373 1.00 79.06 133 THR A O 1
ATOM 1027 N N . VAL A 1 134 ? -1.441 -1.801 6.376 1.00 66.00 134 VAL A N 1
ATOM 1028 C CA . VAL A 1 134 ? -0.721 -0.522 6.639 1.00 66.00 134 VAL A CA 1
ATOM 1029 C C . VAL A 1 134 ? -1.146 0.077 7.980 1.00 66.00 134 VAL A C 1
ATOM 1031 O O . VAL A 1 134 ? -0.345 0.588 8.753 1.00 66.00 134 VAL A O 1
ATOM 1034 N N . HIS A 1 135 ? -2.441 0.016 8.250 1.00 67.38 135 HIS A N 1
ATOM 1035 C CA . HIS A 1 135 ? -3.082 0.633 9.390 1.00 67.38 135 HIS A CA 1
ATOM 1036 C C . HIS A 1 135 ? -4.120 -0.345 9.945 1.00 67.38 135 HIS A C 1
ATOM 1038 O O . HIS A 1 135 ? -4.866 -0.926 9.143 1.00 67.38 135 HIS A O 1
ATOM 1044 N N . PRO A 1 136 ? -4.197 -0.545 11.271 1.00 63.12 136 PRO A N 1
ATOM 1045 C CA . PRO A 1 136 ? -3.407 0.098 12.334 1.00 63.12 136 PRO A CA 1
ATOM 1046 C C . PRO A 1 136 ? -2.113 -0.656 12.712 1.00 63.12 136 PRO A C 1
ATOM 1048 O O . PRO A 1 136 ? -1.493 -0.358 13.723 1.00 63.12 136 PRO A O 1
ATOM 1051 N N . MET A 1 137 ? -1.695 -1.663 11.941 1.00 78.31 137 MET A N 1
ATOM 1052 C CA . MET A 1 137 ? -0.681 -2.645 12.373 1.00 78.31 137 MET A CA 1
ATOM 1053 C C . MET A 1 137 ? 0.784 -2.215 12.149 1.00 78.31 137 MET A C 1
ATOM 1055 O O . MET A 1 137 ? 1.690 -3.050 12.147 1.00 78.31 137 MET A O 1
ATOM 1059 N N . THR A 1 138 ? 1.032 -0.927 11.921 1.00 84.50 138 THR A N 1
ATOM 1060 C CA . THR A 1 138 ? 2.375 -0.358 11.718 1.00 84.50 138 THR A CA 1
ATOM 1061 C C . THR A 1 138 ? 2.557 0.836 12.645 1.00 84.50 138 THR A C 1
ATOM 1063 O O . THR A 1 138 ? 1.568 1.428 13.068 1.00 84.50 138 THR A O 1
ATOM 1066 N N . GLN A 1 139 ? 3.798 1.227 12.948 1.00 88.25 139 GLN A N 1
ATOM 1067 C CA . GLN A 1 139 ? 4.048 2.407 13.793 1.00 88.25 139 GLN A CA 1
ATOM 1068 C C . GLN A 1 139 ? 3.448 3.673 13.172 1.00 88.25 139 GLN A C 1
ATOM 1070 O O . GLN A 1 139 ? 2.809 4.458 13.863 1.00 88.25 139 GLN A O 1
ATOM 1075 N N . LEU A 1 140 ? 3.599 3.837 11.853 1.00 87.81 140 LEU A N 1
ATOM 1076 C CA . LEU A 1 140 ? 2.966 4.924 11.110 1.00 87.81 140 LEU A CA 1
ATOM 1077 C C . LEU A 1 140 ? 1.435 4.862 11.215 1.00 87.81 140 LEU A C 1
ATOM 1079 O O . LEU A 1 140 ? 0.793 5.883 11.428 1.00 87.81 140 LEU A O 1
ATOM 1083 N N . GLY A 1 141 ? 0.851 3.668 11.094 1.00 86.19 141 GLY A N 1
ATOM 1084 C CA . GLY A 1 141 ? -0.588 3.458 11.229 1.00 86.19 141 GLY A CA 1
ATOM 1085 C C . GLY A 1 141 ? -1.116 3.765 12.632 1.00 86.19 141 GLY A C 1
ATOM 1086 O O . GLY A 1 141 ? -2.161 4.390 12.745 1.00 86.19 141 GLY A O 1
ATOM 1087 N N . GLN A 1 142 ? -0.386 3.383 13.682 1.00 88.25 142 GLN A N 1
ATOM 1088 C CA . GLN A 1 142 ? -0.731 3.693 15.075 1.00 88.25 142 GLN A CA 1
ATOM 1089 C C . GLN A 1 142 ? -0.728 5.199 15.323 1.00 88.25 142 GLN A C 1
ATOM 1091 O O . GLN A 1 142 ? -1.707 5.725 15.831 1.00 88.25 142 GLN A O 1
ATOM 1096 N N . ILE A 1 143 ? 0.307 5.905 14.857 1.00 90.88 143 ILE A N 1
ATOM 1097 C CA . ILE A 1 143 ? 0.364 7.368 14.964 1.00 90.88 143 ILE A CA 1
ATOM 1098 C C . ILE A 1 143 ? -0.840 8.019 14.259 1.00 90.88 143 ILE A C 1
ATOM 1100 O O . ILE A 1 143 ? -1.386 9.008 14.741 1.00 90.88 143 ILE A O 1
ATOM 1104 N N . VAL A 1 144 ? -1.283 7.478 13.121 1.00 88.56 144 VAL A N 1
ATOM 1105 C CA . VAL A 1 144 ? -2.476 7.990 12.428 1.00 88.56 144 VAL A CA 1
ATOM 1106 C C . VAL A 1 144 ? -3.768 7.700 13.206 1.00 88.56 144 VAL A C 1
ATOM 1108 O O . VAL A 1 144 ? -4.622 8.585 13.269 1.00 88.56 144 VAL A O 1
ATOM 1111 N N . GLU A 1 145 ? -3.919 6.518 13.816 1.00 85.69 145 GLU A N 1
ATOM 1112 C CA . GLU A 1 145 ? -5.050 6.211 14.717 1.00 85.69 145 GLU A CA 1
ATOM 1113 C C . GLU A 1 145 ? -5.087 7.176 15.911 1.00 85.69 145 GLU A C 1
ATOM 1115 O O . GLU A 1 145 ? -6.134 7.760 16.193 1.00 85.69 145 GLU A O 1
ATOM 1120 N N . ASP A 1 146 ? -3.938 7.409 16.555 1.00 87.44 146 ASP A N 1
ATOM 1121 C CA . ASP A 1 146 ? -3.801 8.304 17.713 1.00 87.44 146 ASP A CA 1
ATOM 1122 C C . ASP A 1 146 ? -4.196 9.754 17.374 1.00 87.44 146 ASP A C 1
ATOM 1124 O O . ASP A 1 146 ? -4.667 10.503 18.230 1.00 87.44 146 ASP A O 1
ATOM 1128 N N . ASN A 1 147 ? -4.086 10.125 16.095 1.00 87.00 147 ASN A N 1
ATOM 1129 C CA . ASN A 1 147 ? -4.470 11.426 15.551 1.00 87.00 147 ASN A CA 1
ATOM 1130 C C . ASN A 1 147 ? -5.817 11.396 14.801 1.00 87.00 147 ASN A C 1
ATOM 1132 O O . ASN A 1 147 ? -6.045 12.164 13.863 1.00 87.00 147 ASN A O 1
ATOM 1136 N N . GLY A 1 148 ? -6.728 10.502 15.201 1.00 77.31 148 GLY A N 1
ATOM 1137 C CA . GLY A 1 148 ? -8.127 10.512 14.762 1.00 77.31 148 GLY A CA 1
ATOM 1138 C C . GLY A 1 148 ? -8.362 10.007 13.336 1.00 77.31 148 GLY A C 1
ATOM 1139 O O . GLY A 1 148 ? -9.418 10.266 12.756 1.00 77.31 148 GLY A O 1
ATOM 1140 N N . VAL A 1 149 ? -7.396 9.292 12.745 1.00 77.75 149 VAL A N 1
ATOM 1141 C CA . VAL A 1 149 ? -7.448 8.751 11.369 1.00 77.75 149 VAL A CA 1
ATOM 1142 C C . VAL A 1 149 ? -7.674 9.841 10.313 1.00 77.75 149 VAL A C 1
ATOM 1144 O O . VAL A 1 149 ? -8.158 9.574 9.211 1.00 77.75 149 VAL A O 1
ATOM 1147 N N . LEU A 1 150 ? -7.339 11.091 10.647 1.00 76.69 150 LEU A N 1
ATOM 1148 C CA . LEU A 1 150 ? -7.532 12.260 9.786 1.00 76.69 150 LEU A CA 1
ATOM 1149 C C . LEU A 1 150 ? -8.998 12.426 9.318 1.00 76.69 150 LEU A C 1
ATOM 1151 O O . LEU A 1 150 ? -9.269 12.903 8.210 1.00 76.69 150 LEU A O 1
ATOM 1155 N N . GLN A 1 151 ? -9.963 11.970 10.131 1.00 73.56 151 GLN A N 1
ATOM 1156 C CA . GLN A 1 151 ? -11.385 11.951 9.775 1.00 73.56 151 GLN A CA 1
ATOM 1157 C C . GLN A 1 151 ? -11.964 13.351 9.580 1.00 73.56 151 GLN A C 1
ATOM 1159 O O . GLN A 1 151 ? -12.875 13.528 8.761 1.00 73.56 151 GLN A O 1
ATOM 1164 N N . SER A 1 152 ? -11.480 14.335 10.336 1.00 71.62 152 SER A N 1
ATOM 1165 C CA . SER A 1 152 ? -11.980 15.708 10.261 1.00 71.62 152 SER A CA 1
ATOM 1166 C C . SER A 1 152 ? -11.525 16.381 8.968 1.00 71.62 152 SER A C 1
ATOM 1168 O O . SER A 1 152 ? -12.287 17.127 8.355 1.00 71.62 152 SER A O 1
ATOM 1170 N N . CYS A 1 153 ? -10.346 16.009 8.462 1.00 70.94 153 CYS A N 1
ATOM 1171 C CA . CYS A 1 153 ? -9.838 16.487 7.176 1.00 70.94 153 CYS A CA 1
ATOM 1172 C C . CYS A 1 153 ? -10.639 16.011 5.957 1.00 70.94 153 CYS A C 1
ATOM 1174 O O . CYS A 1 153 ? -10.651 16.694 4.933 1.00 70.94 153 CYS A O 1
ATOM 1176 N N . GLY A 1 154 ? -11.319 14.863 6.052 1.00 60.9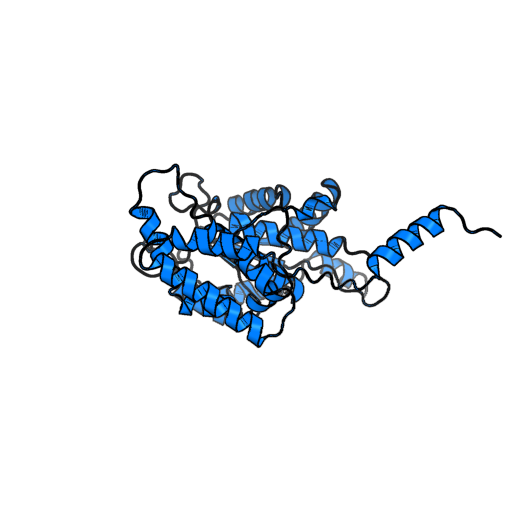4 154 GLY A N 1
ATOM 1177 C CA . GLY A 1 154 ? -12.228 14.382 5.006 1.00 60.94 154 GLY A CA 1
ATOM 1178 C C . GLY A 1 154 ? -13.623 15.019 5.054 1.00 60.94 154 GLY A C 1
ATOM 1179 O O . GLY A 1 154 ? -14.293 15.098 4.028 1.00 60.94 154 GLY A O 1
ATOM 1180 N N . ARG A 1 155 ? -14.072 15.489 6.227 1.00 51.25 155 ARG A N 1
ATOM 1181 C CA . ARG A 1 155 ? -15.394 16.122 6.410 1.00 51.25 155 ARG A CA 1
ATOM 1182 C C . ARG A 1 155 ? -15.403 17.600 6.030 1.00 51.25 155 ARG A C 1
ATOM 1184 O O . ARG A 1 155 ? -16.365 18.042 5.407 1.00 51.25 155 ARG A O 1
ATOM 1191 N N . ASP A 1 156 ? -14.317 18.322 6.301 1.00 46.53 156 ASP A N 1
ATOM 1192 C CA . ASP A 1 156 ? -14.156 19.719 5.868 1.00 46.53 156 ASP A CA 1
ATOM 1193 C C . ASP A 1 156 ? -14.167 19.862 4.327 1.00 46.53 156 ASP A C 1
ATOM 1195 O O . ASP A 1 156 ? -14.538 20.912 3.810 1.00 46.53 156 ASP A O 1
ATOM 1199 N N . GLN A 1 157 ? -13.871 18.789 3.574 1.00 48.25 157 GLN A N 1
ATOM 1200 C CA . GLN A 1 157 ? -13.983 18.744 2.104 1.00 48.25 157 GLN A CA 1
ATOM 1201 C C . GLN A 1 157 ? -15.424 18.702 1.575 1.00 48.25 157 GLN A C 1
ATOM 1203 O O . GLN A 1 157 ? -15.660 19.085 0.434 1.00 48.25 157 GLN A O 1
ATOM 1208 N N . ALA A 1 158 ? -16.385 18.202 2.356 1.00 40.78 158 ALA A N 1
ATOM 1209 C CA . ALA A 1 158 ? -17.786 18.137 1.932 1.00 40.78 158 ALA A CA 1
ATOM 1210 C C . ALA A 1 158 ? -18.542 19.448 2.213 1.00 40.78 158 ALA A C 1
ATOM 1212 O O . ALA A 1 158 ? -19.577 19.700 1.604 1.00 40.78 158 ALA A O 1
ATOM 1213 N N . ALA A 1 159 ? -18.027 20.270 3.134 1.00 38.97 159 ALA A N 1
ATOM 1214 C CA . ALA A 1 159 ? -18.628 21.537 3.545 1.00 38.97 159 ALA A CA 1
ATOM 1215 C C . ALA A 1 159 ? -18.089 22.761 2.775 1.00 38.97 159 ALA A C 1
ATOM 1217 O O . ALA A 1 159 ? -18.650 23.847 2.903 1.00 38.97 159 ALA A O 1
ATOM 1218 N N . MET A 1 160 ? -17.028 22.602 1.976 1.00 34.91 160 MET A N 1
ATOM 1219 C CA . MET A 1 160 ? -16.458 23.660 1.139 1.00 34.91 160 MET A CA 1
ATOM 1220 C C . MET A 1 160 ? -16.701 23.339 -0.350 1.00 34.91 160 MET A C 1
ATOM 1222 O O . MET A 1 160 ? -16.084 22.446 -0.915 1.00 34.91 160 MET A O 1
ATOM 1226 N N . GLU A 1 161 ? -17.674 24.045 -0.933 1.00 34.41 161 GLU A N 1
ATOM 1227 C CA . GLU A 1 161 ? -17.986 24.278 -2.364 1.00 34.41 161 GLU A CA 1
ATOM 1228 C C . GLU A 1 161 ? -16.808 24.199 -3.383 1.00 34.41 161 GLU A C 1
ATOM 1230 O O . GLU A 1 161 ? -15.649 24.365 -3.012 1.00 34.41 161 GLU A O 1
ATOM 1235 N N . PRO A 1 162 ? -17.105 24.254 -4.702 1.00 38.59 162 PRO A N 1
ATOM 1236 C CA . PRO A 1 162 ? -17.381 23.179 -5.657 1.00 38.59 162 PRO A CA 1
ATOM 1237 C C . PRO A 1 162 ? -16.101 22.492 -6.205 1.00 38.59 162 PRO A C 1
ATOM 1239 O O . PRO A 1 162 ? -14.973 22.874 -5.913 1.00 38.59 162 PRO A O 1
ATOM 1242 N N . LEU A 1 163 ? -16.308 21.466 -7.041 1.00 39.91 163 LEU A N 1
ATOM 1243 C CA . LEU A 1 163 ? -15.385 20.476 -7.642 1.00 39.91 163 LEU A CA 1
ATOM 1244 C C . LEU A 1 163 ? -13.983 20.897 -8.160 1.00 39.91 163 LEU A C 1
ATOM 1246 O O . LEU A 1 163 ? -13.241 20.012 -8.582 1.00 39.91 163 LEU A O 1
ATOM 1250 N N . GLU A 1 164 ? -13.583 22.166 -8.118 1.00 35.25 164 GLU A N 1
ATOM 1251 C CA . GLU A 1 164 ? -12.297 22.649 -8.651 1.00 35.25 164 GLU A CA 1
ATOM 1252 C C . GLU A 1 164 ? -11.201 22.843 -7.586 1.00 35.25 164 GLU A C 1
ATOM 1254 O O . GLU A 1 164 ? -10.026 22.924 -7.937 1.00 35.25 164 GLU A O 1
ATOM 1259 N N . VAL A 1 165 ? -11.533 22.810 -6.287 1.00 39.62 165 VAL A N 1
ATOM 1260 C CA . VAL A 1 165 ? -10.543 22.825 -5.185 1.00 39.62 165 VAL A CA 1
ATOM 1261 C C . VAL A 1 165 ? -10.595 21.506 -4.411 1.00 39.62 165 VAL A C 1
ATOM 1263 O O . VAL A 1 165 ? -10.736 21.450 -3.195 1.00 39.62 165 VAL A O 1
ATOM 1266 N N . ARG A 1 166 ? -10.521 20.390 -5.138 1.00 42.19 166 ARG A N 1
ATOM 1267 C CA . ARG A 1 166 ? -10.594 19.035 -4.565 1.00 42.19 166 ARG A CA 1
ATOM 1268 C C . ARG A 1 166 ? -9.253 18.480 -4.076 1.00 42.19 166 ARG A C 1
ATOM 1270 O O . ARG A 1 166 ? -9.142 17.278 -3.847 1.00 42.19 166 ARG A O 1
ATOM 1277 N N . ASP A 1 167 ? -8.253 19.337 -3.902 1.00 45.50 167 ASP A N 1
ATOM 1278 C CA . ASP A 1 167 ? -6.890 18.926 -3.582 1.00 45.50 167 ASP A CA 1
ATOM 1279 C C . ASP A 1 167 ? -6.433 19.564 -2.266 1.00 45.50 167 ASP A C 1
ATOM 1281 O O . ASP A 1 167 ? -5.718 20.566 -2.225 1.00 45.50 167 ASP A O 1
ATOM 1285 N N . ASN A 1 168 ? -6.820 18.945 -1.146 1.00 51.81 168 ASN A N 1
ATOM 1286 C CA . ASN A 1 168 ? -6.021 19.074 0.072 1.00 51.81 168 ASN A CA 1
ATOM 1287 C C . ASN A 1 168 ? -4.719 18.310 -0.180 1.00 51.81 168 ASN A C 1
ATOM 1289 O O . ASN A 1 168 ? -4.565 17.184 0.303 1.00 51.81 168 ASN A O 1
ATOM 1293 N N . GLY A 1 169 ? -3.809 18.910 -0.959 1.00 66.12 169 GLY A N 1
ATOM 1294 C CA . GLY A 1 169 ? -2.555 18.295 -1.387 1.00 66.12 169 GLY A CA 1
ATOM 1295 C C . GLY A 1 169 ? -1.847 17.605 -0.224 1.00 66.12 169 GLY A C 1
ATOM 1296 O O . GLY A 1 169 ? -1.425 16.474 -0.373 1.00 66.12 169 GLY A O 1
ATOM 1297 N N . LEU A 1 170 ? -1.872 18.186 0.983 1.00 76.44 170 LEU A N 1
ATOM 1298 C CA . LEU A 1 170 ? -1.300 17.583 2.195 1.00 76.44 170 LEU A CA 1
ATOM 1299 C C . LEU A 1 170 ? -1.807 16.164 2.507 1.00 76.44 170 LEU A C 1
ATOM 1301 O O . LEU A 1 170 ? -0.999 15.274 2.755 1.00 76.44 170 LEU A O 1
ATOM 1305 N N . LEU A 1 171 ? -3.128 15.945 2.527 1.00 78.44 171 LEU A N 1
ATOM 1306 C CA . LEU A 1 171 ? -3.712 14.652 2.905 1.00 78.44 171 LEU A CA 1
ATOM 1307 C C . LEU A 1 171 ? -3.501 13.616 1.799 1.00 78.44 171 LEU A C 1
ATOM 1309 O O . LEU A 1 171 ? -3.169 12.462 2.071 1.00 78.44 171 LEU A O 1
ATOM 1313 N N . SER A 1 172 ? -3.681 14.047 0.550 1.00 76.75 172 SER A N 1
ATOM 1314 C CA . SER A 1 172 ? -3.426 13.224 -0.632 1.00 76.75 172 SER A CA 1
ATOM 1315 C C . SER A 1 172 ? -1.955 12.797 -0.691 1.00 76.75 172 SER A C 1
ATOM 1317 O O . SER A 1 172 ? -1.657 11.609 -0.831 1.00 76.75 172 SER A O 1
ATOM 1319 N N . ASN A 1 173 ? -1.034 13.739 -0.473 1.00 79.88 173 ASN A N 1
ATOM 1320 C CA . ASN A 1 173 ? 0.409 13.517 -0.406 1.00 79.88 173 ASN A CA 1
ATOM 1321 C C . ASN A 1 173 ? 0.767 12.560 0.728 1.00 79.88 173 ASN A C 1
ATOM 1323 O O . ASN A 1 173 ? 1.477 11.583 0.488 1.00 79.88 173 ASN A O 1
ATOM 1327 N N . PHE A 1 174 ? 0.211 12.780 1.923 1.00 85.62 174 PHE A N 1
ATOM 1328 C CA . PHE A 1 174 ? 0.470 11.930 3.078 1.00 85.62 174 PHE A CA 1
ATOM 1329 C C . PHE A 1 174 ? 0.114 10.475 2.777 1.00 85.62 174 PHE A C 1
ATOM 1331 O O . PHE A 1 174 ? 0.970 9.595 2.881 1.00 85.62 174 PHE A O 1
ATOM 1338 N N . TRP A 1 175 ? -1.123 10.212 2.342 1.00 83.00 175 TRP A N 1
ATOM 1339 C CA . TRP A 1 175 ? -1.559 8.849 2.040 1.00 83.00 175 TRP A CA 1
ATOM 1340 C C . TRP A 1 175 ? -0.807 8.248 0.858 1.00 83.00 175 TRP A C 1
ATOM 1342 O O . TRP A 1 175 ? -0.492 7.058 0.884 1.00 83.00 175 TRP A O 1
ATOM 1352 N N . THR A 1 176 ? -0.4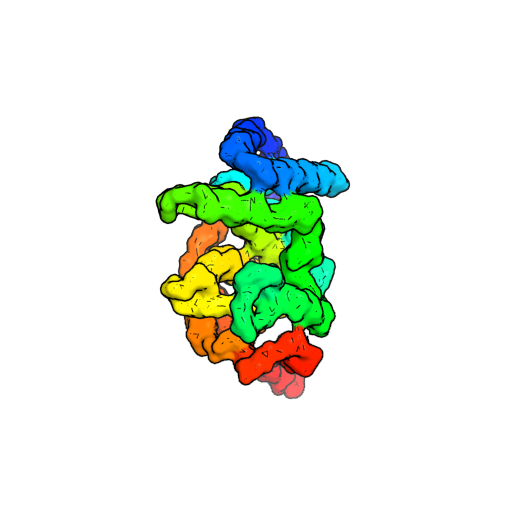67 9.055 -0.145 1.00 82.38 176 THR A N 1
ATOM 1353 C CA . THR A 1 176 ? 0.377 8.631 -1.266 1.00 82.38 176 THR A CA 1
ATOM 1354 C C . THR A 1 176 ? 1.723 8.120 -0.761 1.00 82.38 176 THR A C 1
ATOM 1356 O O . THR A 1 176 ? 2.095 6.974 -1.020 1.00 82.38 176 THR A O 1
ATOM 1359 N N . MET A 1 177 ? 2.442 8.942 0.000 1.00 84.44 177 MET A N 1
ATOM 1360 C CA . MET A 1 177 ? 3.793 8.637 0.459 1.00 84.44 177 MET A CA 1
ATOM 1361 C C . MET A 1 177 ? 3.811 7.518 1.505 1.00 84.44 177 MET A C 1
ATOM 1363 O O . MET A 1 177 ? 4.644 6.614 1.416 1.00 84.44 177 MET A O 1
ATOM 1367 N N . ALA A 1 178 ? 2.856 7.513 2.439 1.00 86.56 178 ALA A N 1
ATOM 1368 C CA . ALA A 1 178 ? 2.687 6.445 3.422 1.00 86.56 178 ALA A CA 1
ATOM 1369 C C . ALA A 1 178 ? 2.478 5.080 2.747 1.00 86.56 178 ALA A C 1
ATOM 1371 O O . ALA A 1 178 ? 3.113 4.089 3.113 1.00 86.56 178 ALA A O 1
ATOM 1372 N N . SER A 1 179 ? 1.638 5.033 1.712 1.00 87.38 179 SER A N 1
ATOM 1373 C CA . SER A 1 179 ? 1.289 3.784 1.028 1.00 87.38 179 SER A CA 1
ATOM 1374 C C . SER A 1 179 ? 2.427 3.272 0.147 1.00 87.38 179 SER A C 1
ATOM 1376 O O . SER A 1 179 ? 2.728 2.075 0.144 1.00 87.38 179 SER A O 1
ATOM 1378 N N . LYS A 1 180 ? 3.154 4.166 -0.538 1.00 87.62 180 LYS A N 1
ATOM 1379 C CA . LYS A 1 180 ? 4.371 3.769 -1.262 1.00 87.62 180 LYS A CA 1
ATOM 1380 C C . LYS A 1 180 ? 5.453 3.248 -0.313 1.00 87.62 180 LYS A C 1
ATOM 1382 O O . LYS A 1 180 ? 6.052 2.202 -0.580 1.00 87.62 180 LYS A O 1
ATOM 1387 N N . ALA A 1 181 ? 5.655 3.917 0.823 1.00 88.50 181 ALA A N 1
ATOM 1388 C CA . ALA A 1 181 ? 6.592 3.474 1.848 1.00 88.50 181 ALA A CA 1
ATOM 1389 C C . ALA A 1 181 ? 6.204 2.115 2.449 1.00 88.50 181 ALA A C 1
ATOM 1391 O O . ALA A 1 181 ? 7.084 1.287 2.705 1.00 88.50 181 ALA A O 1
ATOM 1392 N N . PHE A 1 182 ? 4.905 1.846 2.606 1.00 91.00 182 PHE A N 1
ATOM 1393 C CA . PHE A 1 182 ? 4.413 0.539 3.027 1.00 91.00 182 PHE A CA 1
ATOM 1394 C C . PHE A 1 182 ? 4.825 -0.562 2.051 1.00 91.00 182 PHE A C 1
ATOM 1396 O O . PHE A 1 182 ? 5.459 -1.537 2.458 1.00 91.00 182 PHE A O 1
ATOM 1403 N N . VAL A 1 183 ? 4.571 -0.379 0.752 1.00 92.06 183 VAL A N 1
ATOM 1404 C CA . VAL A 1 183 ? 4.990 -1.333 -0.289 1.00 92.06 183 VAL A CA 1
ATOM 1405 C C . VAL A 1 183 ? 6.511 -1.496 -0.327 1.00 92.06 183 VAL A C 1
ATOM 1407 O O . VAL A 1 183 ? 7.017 -2.619 -0.407 1.00 92.06 183 VAL A O 1
ATOM 1410 N N . LYS A 1 184 ? 7.265 -0.397 -0.206 1.00 89.62 184 LYS A N 1
ATOM 1411 C CA . LYS A 1 184 ? 8.731 -0.439 -0.116 1.00 89.62 184 LYS A CA 1
ATOM 1412 C C . LYS A 1 184 ? 9.202 -1.301 1.059 1.00 89.62 184 LYS A C 1
ATOM 1414 O O . LYS A 1 184 ? 10.146 -2.081 0.916 1.00 89.62 184 LYS A O 1
ATOM 1419 N N . SER A 1 185 ? 8.528 -1.213 2.205 1.00 90.00 185 SER A N 1
ATOM 1420 C CA . SER A 1 185 ? 8.834 -2.039 3.376 1.00 90.00 185 SER A CA 1
ATOM 1421 C C . SER A 1 185 ? 8.659 -3.541 3.093 1.00 90.00 185 SER A C 1
ATOM 1423 O O . SER A 1 185 ? 9.504 -4.338 3.513 1.00 90.00 185 SER A O 1
ATOM 1425 N N . MET A 1 186 ? 7.649 -3.932 2.301 1.00 92.81 186 MET A N 1
ATOM 1426 C CA . MET A 1 186 ? 7.435 -5.326 1.875 1.00 92.81 186 MET A CA 1
ATOM 1427 C C . MET A 1 186 ? 8.597 -5.829 1.018 1.00 92.81 186 MET A C 1
ATOM 1429 O O . MET A 1 186 ? 9.126 -6.925 1.242 1.00 92.81 186 MET A O 1
ATOM 1433 N N . ALA A 1 187 ? 9.040 -5.000 0.067 1.00 90.75 187 ALA A N 1
ATOM 1434 C CA . ALA A 1 187 ? 10.177 -5.294 -0.800 1.00 90.75 187 ALA A CA 1
ATOM 1435 C C . ALA A 1 187 ? 11.468 -5.496 -0.001 1.00 90.75 187 ALA A C 1
ATOM 1437 O O . ALA A 1 187 ? 12.257 -6.409 -0.269 1.00 90.75 187 ALA A O 1
ATOM 1438 N N . TRP A 1 188 ? 11.666 -4.671 1.026 1.00 87.62 188 TRP A N 1
ATOM 1439 C CA . TRP A 1 188 ? 12.813 -4.745 1.926 1.00 87.62 188 TRP A CA 1
ATOM 1440 C C . TRP A 1 188 ? 12.787 -5.961 2.836 1.00 87.62 188 TRP A C 1
ATOM 1442 O O . TRP A 1 188 ? 13.828 -6.593 3.025 1.00 87.62 188 TRP A O 1
ATOM 1452 N N . LYS A 1 189 ? 11.605 -6.319 3.348 1.00 88.88 189 LYS A N 1
ATOM 1453 C CA . LYS A 1 189 ? 11.376 -7.558 4.099 1.00 88.88 189 LYS A CA 1
ATOM 1454 C C . LYS A 1 189 ? 11.520 -8.803 3.216 1.00 88.88 189 LYS A C 1
ATOM 1456 O O . LYS A 1 189 ? 11.640 -9.902 3.743 1.00 88.88 189 LYS A O 1
ATOM 1461 N N . LYS A 1 190 ? 11.550 -8.644 1.885 1.00 89.69 190 LYS A N 1
ATOM 1462 C CA . LYS A 1 190 ? 11.535 -9.744 0.908 1.00 89.69 190 LYS A CA 1
ATOM 1463 C C . LYS A 1 190 ? 10.314 -10.640 1.084 1.00 89.69 190 LYS A C 1
ATOM 1465 O O . LYS A 1 190 ? 10.396 -11.851 0.898 1.00 89.69 190 LYS A O 1
ATOM 1470 N N . GLN A 1 191 ? 9.184 -10.020 1.403 1.00 91.75 191 GLN A N 1
ATOM 1471 C CA . GLN A 1 191 ? 7.917 -10.710 1.560 1.00 91.75 191 GLN A CA 1
ATOM 1472 C C . GLN A 1 191 ? 7.606 -11.537 0.303 1.00 91.75 191 GLN A C 1
ATOM 1474 O O . GLN A 1 191 ? 7.654 -11.023 -0.816 1.00 91.75 191 GLN A O 1
ATOM 1479 N N . SER A 1 192 ? 7.362 -12.834 0.473 1.00 91.38 192 SER A N 1
ATOM 1480 C CA . SER A 1 192 ? 7.278 -13.787 -0.641 1.00 91.38 192 SER A CA 1
ATOM 1481 C C . SER A 1 192 ? 5.938 -13.735 -1.371 1.00 91.38 192 SER A C 1
ATOM 1483 O O . SER A 1 192 ? 5.877 -14.059 -2.558 1.00 91.38 192 SER A O 1
ATOM 1485 N N . SER A 1 193 ? 4.881 -13.303 -0.685 1.00 93.44 193 SER A N 1
ATOM 1486 C CA . SER A 1 193 ? 3.530 -13.194 -1.225 1.00 93.44 193 SER A CA 1
ATOM 1487 C C . SER A 1 193 ? 2.823 -11.944 -0.715 1.00 93.44 193 SER A C 1
ATOM 1489 O O . SER A 1 193 ? 3.056 -11.529 0.410 1.00 93.44 193 SER A O 1
ATOM 1491 N N . ILE A 1 194 ? 1.974 -11.327 -1.531 1.00 94.00 194 ILE A N 1
ATOM 1492 C CA . ILE A 1 194 ? 1.157 -10.168 -1.166 1.00 94.00 194 ILE A CA 1
ATOM 1493 C C . ILE A 1 194 ? -0.295 -10.515 -1.484 1.00 94.00 194 ILE A C 1
ATOM 1495 O O . ILE A 1 194 ? -0.618 -10.893 -2.613 1.00 94.00 194 ILE A O 1
ATOM 1499 N N . VAL A 1 195 ? -1.167 -10.353 -0.495 1.00 94.56 195 VAL A N 1
ATOM 1500 C CA . VAL A 1 195 ? -2.619 -10.443 -0.676 1.00 94.56 195 VAL A CA 1
ATOM 1501 C C . VAL A 1 195 ? -3.168 -9.038 -0.876 1.00 94.56 195 VAL A C 1
ATOM 1503 O O . VAL A 1 195 ? -2.829 -8.127 -0.121 1.00 94.56 195 VAL A O 1
ATOM 1506 N N . VAL A 1 196 ? -4.013 -8.863 -1.890 1.00 94.88 196 VAL A N 1
ATOM 1507 C CA . VAL A 1 196 ? -4.704 -7.603 -2.179 1.00 94.88 196 VAL A CA 1
ATOM 1508 C C . VAL A 1 196 ? -6.203 -7.856 -2.188 1.00 94.88 196 VAL A C 1
ATOM 1510 O O . VAL A 1 196 ? -6.696 -8.559 -3.065 1.00 94.88 196 VAL A O 1
ATOM 1513 N N . LEU A 1 197 ? -6.933 -7.277 -1.241 1.00 94.00 197 LEU A N 1
ATOM 1514 C CA . LEU A 1 197 ? -8.386 -7.428 -1.131 1.00 94.00 197 LEU A CA 1
ATOM 1515 C C . LEU A 1 197 ? -9.100 -6.244 -1.790 1.00 94.00 197 LEU A C 1
ATOM 1517 O O . LEU A 1 197 ? -8.947 -5.099 -1.367 1.00 94.00 197 LEU A O 1
ATOM 1521 N N . VAL A 1 198 ? -9.911 -6.504 -2.813 1.00 92.94 198 VAL A N 1
ATOM 1522 C CA . VAL A 1 198 ? -10.614 -5.472 -3.583 1.00 92.94 198 VAL A CA 1
ATOM 1523 C C . VAL A 1 198 ? -12.118 -5.604 -3.394 1.00 92.94 198 VAL A C 1
ATOM 1525 O O . VAL A 1 198 ? -12.730 -6.578 -3.812 1.00 92.94 198 VAL A O 1
ATOM 1528 N N . ASN A 1 199 ? -12.725 -4.583 -2.794 1.00 90.31 199 ASN A N 1
ATOM 1529 C CA . ASN A 1 199 ? -14.167 -4.459 -2.578 1.00 90.31 199 ASN A CA 1
ATOM 1530 C C . ASN A 1 199 ? -14.721 -3.131 -3.152 1.00 90.31 199 ASN A C 1
ATOM 1532 O O . ASN A 1 199 ? -15.737 -2.584 -2.711 1.00 90.31 199 ASN A O 1
ATOM 1536 N N . LYS A 1 200 ? -14.050 -2.582 -4.169 1.00 88.31 200 LYS A N 1
ATOM 1537 C CA . LYS A 1 200 ? -14.492 -1.400 -4.925 1.00 88.31 200 LYS A CA 1
ATOM 1538 C C . LYS A 1 200 ? -14.971 -1.776 -6.325 1.00 88.31 200 LYS A C 1
ATOM 1540 O O . LYS A 1 200 ? -14.588 -2.809 -6.858 1.00 88.31 200 LYS A O 1
ATOM 1545 N N . ASP A 1 201 ? -15.801 -0.916 -6.905 1.00 86.06 201 ASP A N 1
ATOM 1546 C CA . ASP A 1 201 ? -16.296 -1.075 -8.273 1.00 86.06 201 ASP A CA 1
ATOM 1547 C C . ASP A 1 201 ? -15.214 -0.689 -9.299 1.00 86.06 201 ASP A C 1
ATOM 1549 O O . ASP A 1 201 ? -14.488 0.287 -9.104 1.00 86.06 201 ASP A O 1
ATOM 1553 N N . THR A 1 202 ? -15.101 -1.442 -10.393 1.00 87.56 202 THR A N 1
ATOM 1554 C CA . THR A 1 202 ? -14.181 -1.163 -11.510 1.00 87.56 202 THR A CA 1
ATOM 1555 C C . THR A 1 202 ? -14.818 -0.300 -12.608 1.00 87.56 202 THR A C 1
ATOM 1557 O O . THR A 1 202 ? -14.245 -0.154 -13.687 1.00 87.56 202 THR A O 1
ATOM 1560 N N . SER A 1 203 ? -16.014 0.238 -12.385 1.00 86.31 203 SER A N 1
ATOM 1561 C CA . SER A 1 203 ? -16.680 1.215 -13.241 1.00 86.31 203 SER A CA 1
ATOM 1562 C C . SER A 1 203 ? -16.136 2.615 -12.948 1.00 86.31 203 SER A C 1
ATOM 1564 O O . SER A 1 203 ? -16.224 3.061 -11.803 1.00 86.31 203 SER A O 1
ATOM 1566 N N . PRO A 1 204 ? -15.618 3.347 -13.952 1.00 82.19 204 PRO A N 1
ATOM 1567 C CA . PRO A 1 204 ? -15.131 4.716 -13.764 1.00 82.19 204 PRO A CA 1
ATOM 1568 C C . PRO A 1 204 ? -16.197 5.679 -13.227 1.00 82.19 204 PRO A C 1
ATOM 1570 O O . PRO A 1 204 ? -15.869 6.632 -12.533 1.00 82.19 204 PRO A O 1
ATOM 1573 N N . ASN A 1 205 ? -17.472 5.406 -13.514 1.00 83.62 205 ASN A N 1
ATOM 1574 C CA . ASN A 1 205 ? -18.589 6.275 -13.140 1.00 83.62 205 ASN A CA 1
ATOM 1575 C C . ASN A 1 205 ? -19.168 5.949 -11.755 1.00 83.62 205 ASN A C 1
ATOM 1577 O O . ASN A 1 205 ? -20.109 6.606 -11.317 1.00 83.62 205 ASN A O 1
ATOM 1581 N N . ALA A 1 206 ? -18.661 4.918 -11.072 1.00 82.12 206 ALA A N 1
ATOM 1582 C CA . ALA A 1 206 ? -19.091 4.625 -9.713 1.00 82.12 206 ALA A CA 1
ATOM 1583 C C . ALA A 1 206 ? -18.573 5.706 -8.754 1.00 82.12 206 ALA A C 1
ATOM 1585 O O . ALA A 1 206 ? -17.389 6.048 -8.780 1.00 82.12 206 ALA A O 1
ATOM 1586 N N . GLU A 1 207 ? -19.440 6.177 -7.853 1.00 74.56 207 GLU A N 1
ATOM 1587 C CA . GLU A 1 207 ? -19.121 7.207 -6.849 1.00 74.56 207 GLU A CA 1
ATOM 1588 C C . GLU A 1 207 ? -17.849 6.871 -6.051 1.00 74.56 207 GLU A C 1
ATOM 1590 O O . GLU A 1 207 ? -17.055 7.741 -5.705 1.00 74.56 207 GLU A O 1
ATOM 1595 N N . ARG A 1 208 ? -17.629 5.577 -5.785 1.00 77.56 208 ARG A N 1
ATOM 1596 C CA . ARG A 1 208 ? -16.473 5.051 -5.047 1.00 77.56 208 ARG A CA 1
ATOM 1597 C C . ARG A 1 208 ? -15.726 4.001 -5.864 1.00 77.56 208 ARG A C 1
ATOM 1599 O O . ARG A 1 208 ? -15.559 2.859 -5.425 1.00 77.56 208 ARG A O 1
ATOM 1606 N N . ASN A 1 209 ? -15.286 4.387 -7.057 1.00 86.19 209 ASN A N 1
ATOM 1607 C CA . ASN A 1 209 ? -14.557 3.502 -7.959 1.00 86.19 209 ASN A CA 1
ATOM 1608 C C . ASN A 1 209 ? -13.149 3.135 -7.434 1.00 86.19 209 ASN A C 1
ATOM 1610 O O . ASN A 1 209 ? -12.557 3.805 -6.575 1.00 86.19 209 ASN A O 1
ATOM 1614 N N . LEU A 1 210 ? -12.630 2.012 -7.934 1.00 89.44 210 LEU A N 1
ATOM 1615 C CA . LEU A 1 210 ? -11.299 1.491 -7.635 1.00 89.44 210 LEU A CA 1
ATOM 1616 C C . LEU A 1 210 ? -10.191 2.403 -8.165 1.00 89.44 210 LEU A C 1
ATOM 1618 O O . LEU A 1 210 ? -9.176 2.550 -7.488 1.00 89.44 210 LEU A O 1
ATOM 1622 N N . TYR A 1 211 ? -10.377 3.019 -9.332 1.00 87.44 211 TYR A N 1
ATOM 1623 C CA . TYR A 1 211 ? -9.351 3.826 -9.996 1.00 87.44 211 TYR A CA 1
ATOM 1624 C C . TYR A 1 211 ? -8.947 5.060 -9.187 1.00 87.44 211 TYR A C 1
ATOM 1626 O O . TYR A 1 211 ? -7.802 5.491 -9.268 1.00 87.44 211 TYR A O 1
ATOM 1634 N N . ASP A 1 212 ? -9.846 5.561 -8.339 1.00 83.69 212 ASP A N 1
ATOM 1635 C CA . ASP A 1 212 ? -9.583 6.650 -7.400 1.00 83.69 212 ASP A CA 1
ATOM 1636 C C . ASP A 1 212 ? -9.006 6.208 -6.053 1.00 83.69 212 ASP A C 1
ATOM 1638 O O . ASP A 1 212 ? -8.733 7.037 -5.188 1.00 83.69 212 ASP A O 1
ATOM 1642 N N . SER A 1 213 ? -8.807 4.908 -5.842 1.00 85.38 213 SER A N 1
ATOM 1643 C CA . SER A 1 213 ? -8.198 4.410 -4.610 1.00 85.38 213 SER A CA 1
ATOM 1644 C C . SER A 1 213 ? -6.684 4.608 -4.574 1.00 85.38 213 SER A C 1
ATOM 1646 O O . SER A 1 213 ? -5.995 4.535 -5.591 1.00 85.38 213 SER A O 1
ATOM 1648 N N . VAL A 1 214 ? -6.167 4.749 -3.353 1.00 85.12 214 VAL A N 1
ATOM 1649 C CA . VAL A 1 214 ? -4.732 4.725 -3.046 1.00 85.12 214 VAL A CA 1
ATOM 1650 C C . VAL A 1 214 ? -4.068 3.442 -3.559 1.00 85.12 214 VAL A C 1
ATOM 1652 O O . VAL A 1 214 ? -3.004 3.504 -4.176 1.00 85.12 214 VAL A O 1
ATOM 1655 N N . LEU A 1 215 ? -4.744 2.298 -3.394 1.00 89.25 215 LEU A N 1
ATOM 1656 C CA . LEU A 1 215 ? -4.305 1.007 -3.926 1.00 89.25 215 LEU A CA 1
ATOM 1657 C C . LEU A 1 215 ? -3.999 1.081 -5.426 1.00 89.25 215 LEU A C 1
ATOM 1659 O O . LEU A 1 215 ? -2.943 0.638 -5.876 1.00 89.25 215 LEU A O 1
ATOM 1663 N N . TRP A 1 216 ? -4.923 1.649 -6.203 1.00 89.12 216 TRP A N 1
ATOM 1664 C CA . TRP A 1 216 ? -4.803 1.712 -7.657 1.00 89.12 216 TRP A CA 1
ATOM 1665 C C . TRP A 1 216 ? -3.788 2.749 -8.135 1.00 89.12 216 TRP A C 1
ATOM 1667 O O . TRP A 1 216 ? -2.995 2.477 -9.041 1.00 89.12 216 TRP A O 1
ATOM 1677 N N . LYS A 1 217 ? -3.821 3.943 -7.535 1.00 83.94 217 LYS A N 1
ATOM 1678 C CA . LYS A 1 217 ? -2.990 5.077 -7.953 1.00 83.94 217 LYS A CA 1
ATOM 1679 C C . LYS A 1 217 ? -1.535 4.933 -7.519 1.00 83.94 217 LYS A C 1
ATOM 1681 O O . LYS A 1 217 ? -0.661 5.390 -8.248 1.00 83.94 217 LYS A O 1
ATOM 1686 N N . TYR A 1 218 ? -1.269 4.295 -6.377 1.00 84.94 218 TYR A N 1
ATOM 1687 C CA . TYR A 1 218 ? 0.051 4.363 -5.744 1.00 84.94 218 TYR A CA 1
ATOM 1688 C C . TYR A 1 218 ? 0.622 2.994 -5.369 1.00 84.94 218 TYR A C 1
ATOM 1690 O O . TYR A 1 218 ? 1.763 2.701 -5.716 1.00 84.94 218 TYR A O 1
ATOM 1698 N N . GLU A 1 219 ? -0.140 2.119 -4.710 1.00 89.25 219 GLU A N 1
ATOM 1699 C CA . GLU A 1 219 ? 0.422 0.863 -4.183 1.00 89.25 219 GLU A CA 1
ATOM 1700 C C . GLU A 1 219 ? 0.729 -0.159 -5.289 1.00 89.25 219 GLU A C 1
ATOM 1702 O O . GLU A 1 219 ? 1.841 -0.687 -5.352 1.00 89.25 219 GLU A O 1
ATOM 1707 N N . LEU A 1 220 ? -0.220 -0.421 -6.197 1.00 89.62 220 LEU A N 1
ATOM 1708 C CA . LEU A 1 220 ? -0.026 -1.361 -7.309 1.00 89.62 220 LEU A CA 1
ATOM 1709 C C . LEU A 1 220 ? 1.106 -0.918 -8.257 1.00 89.62 220 LEU A C 1
ATOM 1711 O O . LEU A 1 220 ? 2.000 -1.731 -8.527 1.00 89.62 220 LEU A O 1
ATOM 1715 N N . PRO A 1 221 ? 1.139 0.348 -8.725 1.00 87.62 221 PRO A N 1
ATOM 1716 C CA . PRO A 1 221 ? 2.289 0.888 -9.444 1.00 87.62 221 PRO A CA 1
ATOM 1717 C C . PRO A 1 221 ? 3.612 0.722 -8.694 1.00 87.62 221 PRO A C 1
ATOM 1719 O O . PRO A 1 221 ? 4.620 0.326 -9.288 1.00 87.62 221 PRO A O 1
ATOM 1722 N N . ARG A 1 222 ? 3.611 0.949 -7.375 1.00 88.25 222 ARG A N 1
ATOM 1723 C CA . ARG A 1 222 ? 4.819 0.827 -6.562 1.00 88.25 222 ARG A CA 1
ATOM 1724 C C . ARG A 1 222 ? 5.335 -0.607 -6.467 1.00 88.25 222 ARG A C 1
ATOM 1726 O O . ARG A 1 222 ? 6.547 -0.809 -6.519 1.00 88.25 222 ARG A O 1
ATOM 1733 N N . ILE A 1 223 ? 4.460 -1.612 -6.390 1.00 91.19 223 ILE A N 1
ATOM 1734 C CA . ILE A 1 223 ? 4.891 -3.021 -6.436 1.00 91.19 223 ILE A CA 1
ATOM 1735 C C . ILE A 1 223 ? 5.616 -3.293 -7.757 1.00 91.19 223 ILE A C 1
ATOM 1737 O O . ILE A 1 223 ? 6.713 -3.855 -7.763 1.00 91.19 223 ILE A O 1
ATOM 1741 N N . ALA A 1 224 ? 5.026 -2.868 -8.879 1.00 89.44 224 ALA A N 1
ATOM 1742 C CA . ALA A 1 224 ? 5.613 -3.066 -10.201 1.00 89.44 224 ALA A CA 1
ATOM 1743 C C . ALA A 1 224 ? 6.982 -2.372 -10.330 1.00 89.44 224 ALA A C 1
ATOM 1745 O O . ALA A 1 224 ? 7.921 -2.949 -10.888 1.00 89.44 224 ALA A O 1
ATOM 1746 N N . PHE A 1 225 ? 7.113 -1.174 -9.753 1.00 86.56 225 PHE A N 1
ATOM 1747 C CA . PHE A 1 225 ? 8.378 -0.454 -9.644 1.00 86.56 225 PHE A CA 1
ATOM 1748 C C . PHE A 1 225 ? 9.446 -1.271 -8.899 1.00 86.56 225 PHE A C 1
ATOM 1750 O O . PHE A 1 225 ? 10.502 -1.549 -9.465 1.00 86.56 225 PHE A O 1
ATOM 1757 N N . GLU A 1 226 ? 9.171 -1.728 -7.677 1.00 87.81 226 GLU A N 1
ATOM 1758 C CA . GLU A 1 226 ? 10.121 -2.499 -6.855 1.00 87.81 226 GLU A CA 1
ATOM 1759 C C . GLU A 1 226 ? 10.507 -3.852 -7.495 1.00 87.81 226 GLU A C 1
ATOM 1761 O O . GLU A 1 226 ? 11.653 -4.312 -7.407 1.00 87.81 226 GLU A O 1
ATOM 1766 N N . VAL A 1 227 ? 9.576 -4.494 -8.208 1.00 89.88 227 VAL A N 1
ATOM 1767 C CA . VAL A 1 227 ? 9.856 -5.700 -9.005 1.00 89.88 227 VAL A CA 1
ATOM 1768 C C . VAL A 1 227 ? 10.837 -5.393 -10.143 1.00 89.88 227 VAL A C 1
ATOM 1770 O O . VAL A 1 227 ? 11.790 -6.148 -10.368 1.00 89.88 227 VAL A O 1
ATOM 1773 N N . ALA A 1 228 ? 10.632 -4.290 -10.866 1.00 85.31 228 ALA A N 1
ATOM 1774 C CA . ALA A 1 228 ? 11.481 -3.901 -11.988 1.00 85.31 228 ALA A CA 1
ATOM 1775 C C . ALA A 1 228 ? 12.888 -3.470 -11.539 1.00 85.31 228 ALA A C 1
ATOM 1777 O O . ALA A 1 228 ? 13.886 -3.892 -12.139 1.00 85.31 228 ALA A O 1
ATOM 1778 N N . THR A 1 229 ? 12.984 -2.671 -10.473 1.00 80.75 229 THR A N 1
ATOM 1779 C CA . THR A 1 229 ? 14.259 -2.149 -9.964 1.00 80.75 229 THR A CA 1
ATOM 1780 C C . THR A 1 229 ? 15.084 -3.227 -9.268 1.00 80.75 229 THR A C 1
ATOM 1782 O O . THR A 1 229 ? 16.288 -3.324 -9.514 1.00 80.75 229 THR A O 1
ATOM 1785 N N . SER A 1 230 ? 14.457 -4.126 -8.501 1.00 79.88 230 SER A N 1
ATOM 1786 C CA . SER A 1 230 ? 15.171 -5.248 -7.875 1.00 79.88 230 SER A CA 1
ATOM 1787 C C . SER A 1 230 ? 15.738 -6.247 -8.891 1.00 79.88 230 SER A C 1
ATOM 1789 O O . SER A 1 230 ? 16.741 -6.899 -8.610 1.00 79.88 230 SER A O 1
ATOM 1791 N N . ALA A 1 231 ? 15.146 -6.343 -10.087 1.00 69.81 231 ALA A N 1
ATOM 1792 C CA . ALA A 1 231 ? 15.672 -7.137 -11.198 1.00 69.81 231 ALA A CA 1
ATOM 1793 C C . ALA A 1 231 ? 16.836 -6.463 -11.948 1.00 69.81 231 ALA A C 1
ATOM 1795 O O . ALA A 1 231 ? 17.498 -7.122 -12.751 1.00 69.81 231 ALA A O 1
ATOM 1796 N N . SER A 1 232 ? 17.059 -5.165 -11.731 1.00 60.81 232 SER A N 1
ATOM 1797 C CA . SER A 1 232 ? 18.085 -4.379 -12.426 1.00 60.81 232 SER A CA 1
ATOM 1798 C C . SER A 1 232 ? 19.286 -4.018 -11.563 1.00 60.81 232 SER A C 1
ATOM 1800 O O . SER A 1 232 ? 20.273 -3.542 -12.118 1.00 60.81 232 SER A O 1
ATOM 1802 N N . ALA A 1 233 ? 19.238 -4.270 -10.253 1.00 60.66 233 ALA A N 1
ATOM 1803 C CA . ALA A 1 233 ? 20.409 -4.166 -9.394 1.00 60.66 233 ALA A CA 1
ATOM 1804 C C . ALA A 1 233 ? 21.516 -5.089 -9.936 1.00 60.66 233 ALA A C 1
ATOM 1806 O O . ALA A 1 233 ? 21.347 -6.309 -9.995 1.00 60.66 233 ALA A O 1
ATOM 1807 N N . ALA A 1 234 ? 22.618 -4.491 -10.398 1.00 47.78 234 ALA A N 1
ATOM 1808 C CA . ALA A 1 234 ? 23.772 -5.230 -10.891 1.00 47.78 234 ALA A CA 1
ATOM 1809 C C . ALA A 1 234 ? 24.309 -6.159 -9.786 1.00 47.78 234 ALA A C 1
ATOM 1811 O O . ALA A 1 234 ? 24.197 -5.821 -8.604 1.00 47.78 234 ALA A O 1
ATOM 1812 N N . PRO A 1 235 ? 24.899 -7.313 -10.139 1.00 48.47 235 PRO A N 1
ATOM 1813 C CA . PRO A 1 235 ? 25.597 -8.153 -9.177 1.00 48.47 235 PRO A CA 1
ATOM 1814 C C . PRO A 1 235 ? 26.818 -7.389 -8.653 1.00 48.47 235 PRO A C 1
ATOM 1816 O O . PRO A 1 235 ? 27.898 -7.445 -9.232 1.00 48.47 235 PRO A O 1
ATOM 1819 N N . VAL A 1 236 ? 26.641 -6.627 -7.574 1.00 49.09 236 VAL A N 1
ATOM 1820 C CA . VAL A 1 236 ? 27.761 -6.062 -6.822 1.00 49.09 236 VAL A CA 1
ATOM 1821 C C . VAL A 1 236 ? 28.374 -7.213 -6.031 1.00 49.09 236 VAL A C 1
ATOM 1823 O O . VAL A 1 236 ? 27.659 -8.008 -5.420 1.00 49.09 236 VAL A O 1
ATOM 1826 N N . SER A 1 237 ? 29.693 -7.331 -6.106 1.00 44.97 237 SER A N 1
ATOM 1827 C CA . SER A 1 237 ? 30.507 -8.527 -5.863 1.00 44.97 237 SER A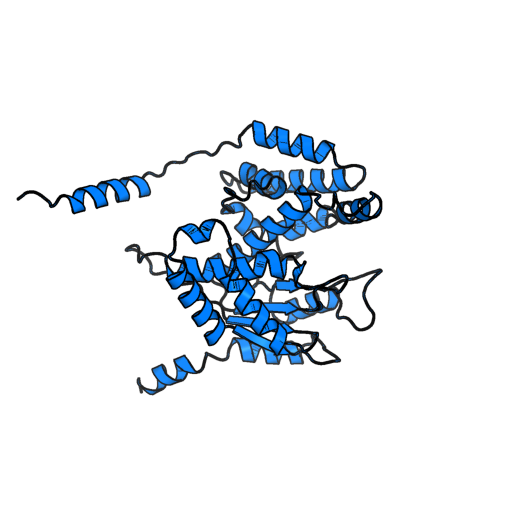 CA 1
ATOM 1828 C C . SER A 1 237 ? 30.486 -9.129 -4.447 1.00 44.97 237 SER A C 1
ATOM 1830 O O . SER A 1 237 ? 31.303 -9.993 -4.158 1.00 44.97 237 SER A O 1
ATOM 1832 N N . PHE A 1 238 ? 29.567 -8.734 -3.566 1.00 39.00 238 PHE A N 1
ATOM 1833 C CA . PHE A 1 238 ? 29.417 -9.300 -2.226 1.00 39.00 238 PHE A CA 1
ATOM 1834 C C . PHE A 1 238 ? 27.934 -9.413 -1.843 1.00 39.00 238 PHE A C 1
ATOM 1836 O O . PHE A 1 238 ? 27.270 -8.421 -1.556 1.00 39.00 238 PHE A O 1
ATOM 1843 N N . GLY A 1 239 ? 27.418 -10.648 -1.823 1.00 46.47 239 GLY A N 1
ATOM 1844 C CA . GLY A 1 239 ? 26.085 -10.983 -1.306 1.00 46.47 239 GLY A CA 1
ATOM 1845 C C . GLY A 1 239 ? 24.959 -10.851 -2.334 1.00 46.47 239 GLY A C 1
ATOM 1846 O O . GLY A 1 239 ? 24.289 -9.826 -2.430 1.00 46.47 239 GLY A O 1
ATOM 1847 N N . HIS A 1 240 ? 24.696 -11.921 -3.086 1.00 53.31 240 HIS A N 1
ATOM 1848 C CA . HIS A 1 240 ? 23.556 -11.997 -4.000 1.00 53.31 240 HIS A CA 1
ATOM 1849 C C . HIS A 1 240 ? 22.234 -11.917 -3.224 1.00 53.31 240 HIS A C 1
ATOM 1851 O O . HIS A 1 240 ? 21.781 -12.905 -2.650 1.00 53.31 240 HIS A O 1
ATOM 1857 N N . ARG A 1 241 ? 21.574 -10.753 -3.221 1.00 58.12 241 ARG A N 1
ATOM 1858 C CA . ARG A 1 241 ? 20.161 -10.690 -2.829 1.00 58.12 241 ARG A CA 1
ATOM 1859 C C . ARG A 1 241 ? 19.312 -11.018 -4.055 1.00 58.12 241 ARG A C 1
ATOM 1861 O O . ARG A 1 241 ? 19.385 -10.270 -5.030 1.00 58.12 241 ARG A O 1
ATOM 1868 N N . PRO A 1 242 ? 18.497 -12.088 -4.034 1.00 70.69 242 PRO A N 1
ATOM 1869 C CA . PRO A 1 242 ? 17.626 -12.394 -5.157 1.00 70.69 242 PRO A CA 1
ATOM 1870 C C . PRO A 1 242 ? 16.662 -11.224 -5.434 1.00 70.69 242 PRO A C 1
ATOM 1872 O O . PRO A 1 242 ? 16.254 -10.511 -4.495 1.00 70.69 242 PRO A O 1
ATOM 1875 N N . PRO A 1 243 ? 16.293 -11.005 -6.712 1.00 85.06 243 PRO A N 1
ATOM 1876 C CA . PRO A 1 243 ? 15.323 -9.983 -7.079 1.00 85.06 243 PRO A CA 1
ATOM 1877 C C . PRO A 1 243 ? 14.005 -10.253 -6.353 1.00 85.06 243 PRO A C 1
ATOM 1879 O O . PRO A 1 243 ? 13.591 -11.403 -6.200 1.00 85.06 243 PRO A O 1
ATOM 1882 N N . TRP A 1 244 ? 13.354 -9.193 -5.881 1.00 90.62 244 TRP A N 1
ATOM 1883 C CA . TRP A 1 244 ? 12.077 -9.333 -5.197 1.00 90.62 244 TRP A CA 1
ATOM 1884 C C . TRP A 1 244 ? 10.973 -9.523 -6.236 1.00 90.62 244 TRP A C 1
ATOM 1886 O O . TRP A 1 244 ? 10.758 -8.671 -7.094 1.00 90.62 244 TRP A O 1
ATOM 1896 N N . ARG A 1 245 ? 10.321 -10.686 -6.205 1.00 90.75 245 ARG A N 1
ATOM 1897 C CA . ARG A 1 245 ? 9.257 -11.072 -7.140 1.00 90.75 245 ARG A CA 1
ATOM 1898 C C . ARG A 1 245 ? 8.162 -11.805 -6.368 1.00 90.75 245 ARG A C 1
ATOM 1900 O O . ARG A 1 245 ? 8.130 -13.038 -6.421 1.00 90.75 245 ARG A O 1
ATOM 1907 N N . PRO A 1 246 ? 7.336 -11.072 -5.607 1.00 93.19 246 PRO A N 1
ATOM 1908 C CA . PRO A 1 246 ? 6.325 -11.684 -4.763 1.00 93.19 246 PRO A CA 1
ATOM 1909 C C . PRO A 1 246 ? 5.260 -12.376 -5.618 1.00 93.19 246 PRO A C 1
ATOM 1911 O O . PRO A 1 246 ? 5.005 -11.968 -6.756 1.00 93.19 246 PRO A O 1
ATOM 1914 N N . GLN A 1 247 ? 4.622 -13.404 -5.067 1.00 93.88 247 GLN A N 1
ATOM 1915 C CA . GLN A 1 247 ? 3.345 -13.891 -5.578 1.00 93.88 247 GLN A CA 1
ATOM 1916 C C . GLN A 1 247 ? 2.241 -12.918 -5.162 1.00 93.88 247 GLN A C 1
ATOM 1918 O O . GLN A 1 247 ? 2.096 -12.633 -3.981 1.00 93.88 247 GLN A O 1
ATOM 1923 N N . LEU A 1 248 ? 1.476 -12.390 -6.112 1.00 93.56 248 LEU A N 1
ATOM 1924 C CA . LEU A 1 248 ? 0.364 -11.488 -5.833 1.00 93.56 248 LEU A CA 1
ATOM 1925 C C . LEU A 1 248 ? -0.953 -12.253 -5.977 1.00 93.56 248 LEU A C 1
ATOM 1927 O O . LEU A 1 248 ? -1.270 -12.751 -7.062 1.00 93.56 248 LEU A O 1
ATOM 1931 N N . ALA A 1 249 ? -1.727 -12.323 -4.900 1.00 94.06 249 ALA A N 1
ATOM 1932 C CA . ALA A 1 249 ? -3.099 -12.809 -4.933 1.00 94.06 249 ALA A CA 1
ATOM 1933 C C . ALA A 1 249 ? -4.055 -11.617 -4.840 1.00 94.06 249 ALA A C 1
ATOM 1935 O O . ALA A 1 249 ? -4.198 -11.004 -3.782 1.00 94.06 249 ALA A O 1
ATOM 1936 N N . LEU A 1 250 ? -4.693 -11.283 -5.961 1.00 93.81 250 LEU A N 1
ATOM 1937 C CA . LEU A 1 250 ? -5.781 -10.314 -6.016 1.00 93.81 250 LEU A CA 1
ATOM 1938 C C . LEU A 1 250 ? -7.076 -11.037 -5.660 1.00 93.81 250 LEU A C 1
ATOM 1940 O O . LEU A 1 250 ? -7.527 -11.900 -6.405 1.00 93.81 250 LEU A O 1
ATOM 1944 N N . VAL A 1 251 ? -7.677 -10.701 -4.534 1.00 93.75 251 VAL A N 1
ATOM 1945 C CA . VAL A 1 251 ? -8.979 -11.223 -4.131 1.00 93.75 251 VAL A CA 1
ATOM 1946 C C . VAL A 1 251 ? -10.025 -10.180 -4.491 1.00 93.75 251 VAL A C 1
ATOM 1948 O O . VAL A 1 251 ? -10.054 -9.101 -3.901 1.00 93.75 251 VAL A O 1
ATOM 1951 N N . ASP A 1 252 ? -10.873 -10.493 -5.464 1.00 92.19 252 ASP A N 1
ATOM 1952 C CA . ASP A 1 252 ? -11.939 -9.598 -5.906 1.00 92.19 252 ASP A CA 1
ATOM 1953 C C . ASP A 1 252 ? -13.277 -10.008 -5.288 1.00 92.19 252 ASP A C 1
ATOM 1955 O O . ASP A 1 252 ? -13.898 -10.990 -5.701 1.00 92.19 252 ASP A O 1
ATOM 1959 N N . LEU A 1 253 ? -13.733 -9.222 -4.313 1.00 89.69 253 LEU A N 1
ATOM 1960 C CA . LEU A 1 253 ? -14.988 -9.432 -3.593 1.00 89.69 253 LEU A CA 1
ATOM 1961 C C . LEU A 1 253 ? -16.224 -9.077 -4.433 1.00 89.69 253 LEU A C 1
ATOM 1963 O O . LEU A 1 253 ? -17.351 -9.335 -4.015 1.00 89.69 253 LEU A O 1
ATOM 1967 N N . ARG A 1 254 ? -16.037 -8.486 -5.619 1.00 85.75 254 ARG A N 1
ATOM 1968 C CA . ARG A 1 254 ? -17.103 -8.227 -6.595 1.00 85.75 254 ARG A CA 1
ATOM 1969 C C . ARG A 1 254 ? -17.186 -9.304 -7.675 1.00 85.75 254 ARG A C 1
ATOM 1971 O O . ARG A 1 254 ? -18.109 -9.263 -8.485 1.00 85.75 254 ARG A O 1
ATOM 1978 N N . GLY A 1 255 ? -16.251 -10.259 -7.695 1.00 82.38 255 GLY A N 1
ATOM 1979 C CA . GLY A 1 255 ? -16.248 -11.376 -8.641 1.00 82.38 255 GLY A CA 1
ATOM 1980 C C . GLY A 1 255 ? -15.963 -10.981 -10.096 1.00 82.38 255 GLY A C 1
ATOM 1981 O O . GLY A 1 255 ? -16.455 -11.640 -11.006 1.00 82.38 255 GLY A O 1
ATOM 1982 N N . ARG A 1 256 ? -15.190 -9.916 -10.337 1.00 85.75 256 ARG A N 1
ATOM 1983 C CA . ARG A 1 256 ? -14.836 -9.352 -11.657 1.00 85.75 256 ARG A CA 1
ATOM 1984 C C . ARG A 1 256 ? -13.342 -9.508 -11.965 1.00 85.75 256 ARG A C 1
ATOM 1986 O O . ARG A 1 256 ? -12.696 -8.610 -12.511 1.00 85.75 256 ARG A O 1
ATOM 1993 N N . CYS A 1 257 ? -12.785 -10.666 -11.615 1.00 90.06 257 CYS A N 1
ATOM 1994 C CA . CYS A 1 257 ? -11.354 -10.939 -11.735 1.00 90.0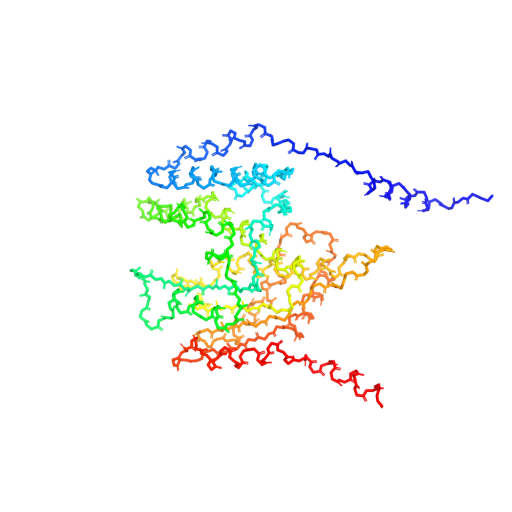6 257 CYS A CA 1
ATOM 1995 C C . CYS A 1 257 ? -10.804 -10.836 -13.163 1.00 90.06 257 CYS A C 1
ATOM 1997 O O . CYS A 1 257 ? -9.649 -10.454 -13.350 1.00 90.06 257 CYS A O 1
ATOM 1999 N N . ASP A 1 258 ? -11.620 -11.177 -14.157 1.00 86.06 258 ASP A N 1
ATOM 2000 C CA . ASP A 1 258 ? -11.319 -11.023 -15.579 1.00 86.06 258 ASP A CA 1
ATOM 2001 C C . ASP A 1 258 ? -11.009 -9.559 -15.926 1.00 86.06 258 ASP A C 1
ATOM 2003 O O . ASP A 1 258 ? -9.945 -9.259 -16.471 1.00 86.06 258 ASP A O 1
ATOM 2007 N N . VAL A 1 259 ? -11.885 -8.645 -15.503 1.00 88.25 259 VAL A N 1
ATOM 2008 C CA . VAL A 1 259 ? -11.740 -7.202 -15.720 1.00 88.25 259 VAL A CA 1
ATOM 2009 C C . VAL A 1 259 ? -10.598 -6.638 -14.877 1.00 88.25 259 VAL A C 1
ATOM 2011 O O . VAL A 1 259 ? -9.752 -5.898 -15.383 1.00 88.25 259 VAL A O 1
ATOM 2014 N N . LEU A 1 260 ? -10.548 -6.989 -13.590 1.00 89.06 260 LEU A N 1
ATOM 2015 C CA . LEU A 1 260 ? -9.564 -6.450 -12.655 1.00 89.06 260 LEU A CA 1
ATOM 2016 C C . LEU A 1 260 ? -8.132 -6.774 -13.093 1.00 89.06 260 LEU A C 1
ATOM 2018 O O . LEU A 1 260 ? -7.269 -5.893 -13.094 1.00 89.06 260 LEU A O 1
ATOM 2022 N N . LEU A 1 261 ? -7.878 -8.023 -13.494 1.00 88.94 261 LEU A N 1
ATOM 2023 C CA . LEU A 1 261 ? -6.545 -8.463 -13.890 1.00 88.94 261 LEU A CA 1
ATOM 2024 C C . LEU A 1 261 ? -6.087 -7.790 -15.189 1.00 88.94 261 LEU A C 1
ATOM 2026 O O . LEU A 1 261 ? -4.930 -7.384 -15.287 1.00 88.94 261 LEU A O 1
ATOM 2030 N N . GLU A 1 262 ? -6.974 -7.633 -16.175 1.00 87.44 262 GLU A N 1
ATOM 2031 C CA . GLU A 1 262 ? -6.667 -6.905 -17.411 1.00 87.44 262 GLU A CA 1
ATOM 2032 C C . GLU A 1 262 ? -6.279 -5.451 -17.115 1.00 87.44 262 GLU A C 1
ATOM 2034 O O . GLU A 1 262 ? -5.204 -4.990 -17.510 1.00 87.44 262 GLU A O 1
ATOM 2039 N N . LYS A 1 263 ? -7.111 -4.740 -16.347 1.00 88.06 263 LYS A N 1
ATOM 2040 C CA . LYS A 1 263 ? -6.865 -3.338 -15.994 1.00 88.06 263 LYS A CA 1
ATOM 2041 C C . LYS A 1 263 ? -5.588 -3.173 -15.170 1.00 88.06 263 LYS A C 1
ATOM 2043 O O . LYS A 1 263 ? -4.826 -2.239 -15.410 1.00 88.06 263 LYS A O 1
ATOM 2048 N N . MET A 1 264 ? -5.314 -4.093 -14.244 1.00 85.44 264 MET A N 1
ATOM 2049 C CA . MET A 1 264 ? -4.105 -4.058 -13.419 1.00 85.44 264 MET A CA 1
ATOM 2050 C C . MET A 1 264 ? -2.843 -4.230 -14.271 1.00 85.44 264 MET A C 1
ATOM 2052 O O . MET A 1 264 ? -1.851 -3.539 -14.038 1.00 85.44 264 MET A O 1
ATOM 2056 N N . ARG A 1 265 ? -2.872 -5.094 -15.297 1.00 84.31 265 ARG A N 1
ATOM 2057 C CA . ARG A 1 265 ? -1.738 -5.250 -16.224 1.00 84.31 265 ARG A CA 1
ATOM 2058 C C . ARG A 1 265 ? -1.427 -3.955 -16.970 1.00 84.31 265 ARG A C 1
ATOM 2060 O O . ARG A 1 265 ? -0.252 -3.611 -17.121 1.00 84.31 265 ARG A O 1
ATOM 2067 N N . HIS A 1 266 ? -2.457 -3.231 -17.403 1.00 82.56 266 HIS A N 1
ATOM 2068 C CA . HIS A 1 266 ? -2.280 -1.913 -18.006 1.00 82.56 266 HIS A CA 1
ATOM 2069 C C . HIS A 1 266 ? -1.673 -0.927 -17.003 1.00 82.56 266 HIS A C 1
ATOM 2071 O O . HIS A 1 266 ? -0.591 -0.407 -17.261 1.00 82.56 266 HIS A O 1
ATOM 2077 N N . GLN A 1 267 ? -2.281 -0.776 -15.823 1.00 85.19 267 GLN A N 1
ATOM 2078 C CA . GLN A 1 267 ? -1.832 0.169 -14.794 1.00 85.19 267 GLN A CA 1
ATOM 2079 C C . GLN A 1 267 ? -0.381 -0.068 -14.340 1.00 85.19 267 GLN A C 1
ATOM 2081 O O . GLN A 1 267 ? 0.407 0.867 -14.211 1.00 85.19 267 GLN A O 1
ATOM 2086 N N . ALA A 1 268 ? 0.004 -1.328 -14.126 1.00 80.25 268 ALA A N 1
ATOM 2087 C CA . ALA A 1 268 ? 1.349 -1.689 -13.680 1.00 80.25 268 ALA A CA 1
ATOM 2088 C C . ALA A 1 268 ? 2.436 -1.379 -14.725 1.00 80.25 268 ALA A C 1
ATOM 2090 O O . ALA A 1 268 ? 3.601 -1.219 -14.366 1.00 80.25 268 ALA A O 1
ATOM 2091 N N . THR A 1 269 ? 2.083 -1.315 -16.014 1.00 75.19 269 THR A N 1
ATOM 2092 C CA . THR A 1 269 ? 3.037 -1.044 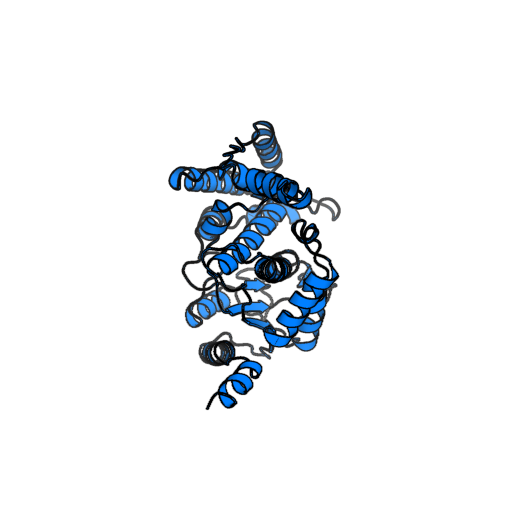-17.104 1.00 75.19 269 THR A CA 1
ATOM 2093 C C . THR A 1 269 ? 3.032 0.403 -17.583 1.00 75.19 269 THR A C 1
ATOM 2095 O O . THR A 1 269 ? 4.043 0.849 -18.130 1.00 75.19 269 THR A O 1
ATOM 2098 N N . SER A 1 270 ? 1.946 1.140 -17.339 1.00 68.50 270 SER A N 1
ATOM 2099 C CA . SER A 1 270 ? 1.798 2.558 -17.684 1.00 68.50 270 SER A CA 1
ATOM 2100 C C . SER A 1 270 ? 2.303 3.521 -16.610 1.00 68.50 270 SER A C 1
ATOM 2102 O O . SER A 1 270 ? 2.268 4.726 -16.821 1.00 68.50 270 SER A O 1
ATOM 2104 N N . SER A 1 271 ? 2.741 3.021 -15.455 1.00 64.19 271 SER A N 1
ATOM 2105 C CA . SER A 1 271 ? 3.149 3.874 -14.340 1.00 64.19 271 SER A CA 1
ATOM 2106 C C . SER A 1 271 ? 4.355 4.765 -14.671 1.00 64.19 271 SER A C 1
ATOM 2108 O O . SER A 1 271 ? 5.402 4.276 -15.098 1.00 64.19 271 SER A O 1
ATOM 2110 N N . GLU A 1 272 ? 4.225 6.059 -14.370 1.00 58.66 272 GLU A N 1
ATOM 2111 C CA . GLU A 1 272 ? 5.234 7.113 -14.567 1.00 58.66 272 GLU A CA 1
ATOM 2112 C C . GLU A 1 272 ? 5.996 7.485 -13.278 1.00 58.66 272 GLU A C 1
ATOM 2114 O O . GLU A 1 272 ? 6.553 8.572 -13.181 1.00 58.66 272 GLU A O 1
ATOM 2119 N N . GLU A 1 273 ? 6.040 6.603 -12.267 1.00 61.78 273 GLU A N 1
ATOM 2120 C CA . GLU A 1 273 ? 6.887 6.801 -11.072 1.00 61.78 273 GLU A CA 1
ATOM 2121 C C . GLU A 1 273 ? 8.291 7.283 -11.469 1.00 61.78 273 GLU A C 1
ATOM 2123 O O . GLU A 1 273 ? 8.979 6.642 -12.264 1.00 61.78 273 GLU A O 1
ATOM 2128 N N . VAL A 1 274 ? 8.728 8.402 -10.891 1.00 49.16 274 VAL A N 1
ATOM 2129 C CA . VAL A 1 274 ? 9.901 9.188 -11.320 1.00 49.16 274 VAL A CA 1
ATOM 2130 C C . VAL A 1 274 ? 11.207 8.366 -11.347 1.00 49.16 274 VAL A C 1
ATOM 2132 O O . VAL A 1 274 ? 12.108 8.629 -12.143 1.00 49.16 274 VAL A O 1
ATOM 2135 N N . GLY A 1 275 ? 11.293 7.274 -10.577 1.00 50.03 275 GLY A N 1
ATOM 2136 C CA . GLY A 1 275 ? 12.419 6.330 -10.617 1.00 50.03 275 GLY A CA 1
ATOM 2137 C C . GLY A 1 275 ? 12.476 5.414 -11.854 1.00 50.03 275 GLY A C 1
ATOM 2138 O O . GLY A 1 275 ? 13.464 4.703 -12.050 1.00 50.03 275 GLY A O 1
ATOM 2139 N N . PHE A 1 276 ? 11.445 5.393 -12.702 1.00 51.81 276 PHE A N 1
ATOM 2140 C CA . PHE A 1 276 ? 11.397 4.569 -13.912 1.00 51.81 276 PHE A CA 1
ATOM 2141 C C . PHE A 1 276 ? 12.332 5.045 -15.030 1.00 51.81 276 PHE A C 1
ATOM 2143 O O . PHE A 1 276 ? 12.558 4.291 -15.981 1.00 51.81 276 PHE A O 1
ATOM 2150 N N . ALA A 1 277 ? 12.898 6.249 -14.908 1.00 51.19 277 ALA A N 1
ATOM 2151 C CA . ALA A 1 277 ? 13.768 6.868 -15.905 1.00 51.19 277 ALA A CA 1
ATOM 2152 C C . ALA A 1 277 ? 15.138 6.178 -16.071 1.00 51.19 277 ALA A C 1
ATOM 2154 O O . ALA A 1 277 ? 15.798 6.365 -17.090 1.00 51.19 277 ALA A O 1
ATOM 2155 N N . MET A 1 278 ? 15.571 5.350 -15.110 1.00 55.22 278 MET A N 1
ATOM 2156 C CA . MET A 1 278 ? 16.890 4.691 -15.156 1.00 55.22 278 MET A CA 1
ATOM 2157 C C . MET A 1 278 ? 16.902 3.337 -15.891 1.00 55.22 278 MET A C 1
ATOM 2159 O O . MET A 1 278 ? 17.965 2.748 -16.090 1.00 55.22 278 MET A O 1
ATOM 2163 N N . MET A 1 279 ? 15.742 2.815 -16.300 1.00 66.31 279 MET A N 1
ATOM 2164 C CA . MET A 1 279 ? 15.623 1.575 -17.076 1.00 66.31 279 MET A CA 1
ATOM 2165 C C . MET A 1 279 ? 15.018 1.868 -18.445 1.00 66.31 279 MET A C 1
ATOM 2167 O O . MET A 1 279 ? 14.077 2.652 -18.545 1.00 66.31 279 MET A O 1
ATOM 2171 N N . SER A 1 280 ? 15.474 1.173 -19.497 1.00 73.94 280 SER A N 1
ATOM 2172 C CA . SER A 1 280 ? 14.766 1.246 -20.778 1.00 73.94 280 SER A CA 1
ATOM 2173 C C . SER A 1 280 ? 13.319 0.776 -20.593 1.00 73.94 280 SER A C 1
ATOM 2175 O O . SER A 1 280 ? 13.058 -0.240 -19.934 1.00 73.94 280 SER A O 1
ATOM 2177 N N . ALA A 1 281 ? 12.374 1.522 -21.172 1.00 75.19 281 ALA A N 1
ATOM 2178 C CA . ALA A 1 281 ? 10.946 1.225 -21.069 1.00 75.19 281 ALA A CA 1
ATOM 2179 C C . ALA A 1 281 ? 10.639 -0.222 -21.495 1.00 75.19 281 ALA A C 1
ATOM 2181 O O . ALA A 1 281 ? 9.862 -0.915 -20.845 1.00 75.19 281 ALA A O 1
ATOM 2182 N N . GLU A 1 282 ? 11.336 -0.722 -22.518 1.00 80.75 282 GLU A N 1
ATOM 2183 C CA . GLU A 1 282 ? 11.195 -2.096 -22.997 1.00 80.75 282 GLU A CA 1
ATOM 2184 C C . GLU A 1 282 ? 11.614 -3.143 -21.947 1.00 80.75 282 GLU A C 1
ATOM 2186 O O . GLU A 1 282 ? 10.883 -4.107 -21.698 1.00 80.75 282 GLU A O 1
ATOM 2191 N N . LYS A 1 283 ? 12.765 -2.953 -21.279 1.00 79.81 283 LYS A N 1
ATOM 2192 C CA . LYS A 1 283 ? 13.243 -3.875 -20.234 1.00 79.81 283 LYS A CA 1
ATOM 2193 C C . LYS A 1 283 ? 12.277 -3.894 -19.052 1.00 79.81 283 LYS A C 1
ATOM 2195 O O . LYS A 1 283 ? 11.954 -4.971 -18.549 1.00 79.81 283 LYS A O 1
ATOM 2200 N N . ARG A 1 284 ? 11.802 -2.719 -18.632 1.00 78.44 284 ARG A N 1
ATOM 2201 C CA . ARG A 1 284 ? 10.796 -2.564 -17.573 1.00 78.44 284 ARG A CA 1
ATOM 2202 C C . ARG A 1 284 ? 9.523 -3.334 -17.913 1.00 78.44 284 ARG A C 1
ATOM 2204 O O . ARG A 1 284 ? 9.131 -4.221 -17.156 1.00 78.44 284 ARG A O 1
ATOM 2211 N N . THR A 1 285 ? 8.932 -3.045 -19.069 1.00 83.25 285 THR A N 1
ATOM 2212 C CA . THR A 1 285 ? 7.694 -3.684 -19.520 1.00 83.25 285 THR A CA 1
ATOM 2213 C C . THR A 1 285 ? 7.852 -5.197 -19.595 1.00 83.25 285 THR A C 1
ATOM 2215 O O . THR A 1 285 ? 6.995 -5.923 -19.103 1.00 83.25 285 THR A O 1
ATOM 2218 N N . ARG A 1 286 ? 8.986 -5.699 -20.097 1.00 85.94 286 ARG A N 1
ATOM 2219 C CA . ARG A 1 286 ? 9.265 -7.141 -20.166 1.00 85.94 286 ARG A CA 1
ATOM 2220 C C . ARG A 1 286 ? 9.317 -7.810 -18.788 1.00 85.94 286 ARG A C 1
ATOM 2222 O O . ARG A 1 286 ? 8.766 -8.899 -18.624 1.00 85.94 286 ARG A O 1
ATOM 2229 N N . VAL A 1 287 ? 9.987 -7.195 -17.810 1.00 86.06 287 VAL A N 1
ATOM 2230 C CA . VAL A 1 287 ? 10.083 -7.739 -16.442 1.00 86.06 287 VAL A CA 1
ATOM 2231 C C . VAL A 1 287 ? 8.714 -7.747 -15.768 1.00 86.06 287 VAL A C 1
ATOM 2233 O O . VAL A 1 287 ? 8.323 -8.775 -15.215 1.00 86.06 287 VAL A O 1
ATOM 2236 N N . ILE A 1 288 ? 7.979 -6.636 -15.862 1.00 87.50 288 ILE A N 1
ATOM 2237 C CA . ILE A 1 288 ? 6.655 -6.489 -15.253 1.00 87.50 288 ILE A CA 1
ATOM 2238 C C . ILE A 1 288 ? 5.665 -7.465 -15.892 1.00 87.50 288 ILE A C 1
ATOM 2240 O O . ILE A 1 288 ? 5.029 -8.224 -15.173 1.00 87.50 288 ILE A O 1
ATOM 2244 N N . GLN A 1 289 ? 5.593 -7.539 -17.224 1.00 88.81 289 GLN A N 1
ATOM 2245 C CA . GLN A 1 289 ? 4.702 -8.470 -17.930 1.00 88.81 289 GLN A CA 1
ATOM 2246 C C . GLN A 1 289 ? 4.988 -9.933 -17.578 1.00 88.81 289 GLN A C 1
ATOM 2248 O O . GLN A 1 289 ? 4.062 -10.712 -17.362 1.00 88.81 289 GLN A O 1
ATOM 2253 N N . ARG A 1 290 ? 6.266 -10.318 -17.458 1.00 89.88 290 ARG A N 1
ATOM 2254 C CA . ARG A 1 290 ? 6.629 -11.672 -17.019 1.00 89.88 290 ARG A CA 1
ATOM 2255 C C . ARG A 1 290 ? 6.176 -11.940 -15.585 1.00 89.88 290 ARG A C 1
ATOM 2257 O O . ARG A 1 290 ? 5.595 -12.984 -15.321 1.00 89.88 290 ARG A O 1
ATOM 2264 N N . TRP A 1 291 ? 6.413 -11.004 -14.670 1.00 91.75 291 TRP A N 1
ATOM 2265 C CA . TRP A 1 291 ? 5.946 -11.131 -13.290 1.00 91.75 291 TRP A CA 1
ATOM 2266 C C . TRP A 1 291 ? 4.414 -11.230 -13.212 1.00 91.75 291 TRP A C 1
ATOM 2268 O O . TRP A 1 291 ? 3.905 -12.166 -12.602 1.00 91.75 291 TRP A O 1
ATOM 2278 N N . LEU A 1 292 ? 3.689 -10.351 -13.908 1.00 90.69 292 LEU A N 1
ATOM 2279 C CA . LEU A 1 292 ? 2.226 -10.371 -14.013 1.00 90.69 292 LEU A CA 1
ATOM 2280 C C . LEU A 1 292 ? 1.694 -11.704 -14.556 1.00 90.69 292 LEU A C 1
ATOM 2282 O O . LEU A 1 292 ? 0.651 -12.178 -14.119 1.00 90.69 292 LEU A O 1
ATOM 2286 N N . LYS A 1 293 ? 2.396 -12.314 -15.514 1.00 90.38 293 LYS A N 1
ATOM 2287 C CA . LYS A 1 293 ? 2.016 -13.609 -16.087 1.00 90.38 293 LYS A CA 1
ATOM 2288 C C . LYS A 1 293 ? 2.267 -14.774 -15.128 1.00 90.38 293 LYS A C 1
ATOM 2290 O O . LYS A 1 293 ? 1.423 -15.656 -15.017 1.00 90.38 293 LYS A O 1
ATOM 2295 N N . ASP A 1 294 ? 3.426 -14.793 -14.476 1.00 89.81 294 ASP A N 1
ATOM 2296 C CA . ASP A 1 294 ? 3.917 -15.982 -13.770 1.00 89.81 294 ASP A CA 1
ATOM 2297 C C . ASP A 1 294 ? 3.576 -15.988 -12.272 1.00 89.81 294 ASP A C 1
ATOM 2299 O O . ASP A 1 294 ? 3.669 -17.027 -11.618 1.00 89.81 294 ASP A O 1
ATOM 2303 N N . ARG A 1 295 ? 3.274 -14.819 -11.697 1.00 92.12 295 ARG A N 1
ATOM 2304 C CA . ARG A 1 295 ? 3.200 -14.620 -10.241 1.00 92.12 295 ARG A CA 1
ATOM 2305 C C . ARG A 1 295 ? 1.958 -13.877 -9.772 1.00 92.12 295 ARG A C 1
ATOM 2307 O O . ARG A 1 295 ? 1.809 -13.720 -8.565 1.00 92.12 295 ARG A O 1
ATOM 2314 N N . VAL A 1 296 ? 1.091 -13.418 -10.671 1.00 92.06 296 VAL A N 1
ATOM 2315 C CA . VAL A 1 296 ? -0.145 -12.730 -10.291 1.00 92.06 296 VAL A CA 1
ATOM 2316 C C . VAL A 1 296 ? -1.337 -13.610 -10.609 1.00 92.06 296 VAL A C 1
ATOM 2318 O O . VAL A 1 296 ? -1.504 -14.088 -11.728 1.00 92.06 296 VAL A O 1
ATOM 2321 N N . THR A 1 297 ? -2.173 -13.807 -9.601 1.00 92.38 297 THR A N 1
ATOM 2322 C CA . THR A 1 297 ? -3.414 -14.572 -9.689 1.00 92.38 297 THR A CA 1
ATOM 2323 C C . THR A 1 297 ? -4.557 -13.712 -9.189 1.00 92.38 297 THR A C 1
ATOM 2325 O O . THR A 1 297 ? -4.372 -12.929 -8.259 1.00 92.38 297 THR A O 1
ATOM 2328 N N . CYS A 1 298 ? -5.722 -13.844 -9.817 1.00 92.69 298 CYS A N 1
ATOM 2329 C CA . CYS A 1 298 ? -6.946 -13.238 -9.321 1.00 92.69 298 CYS A CA 1
ATOM 2330 C C . CYS A 1 298 ? -7.905 -14.337 -8.873 1.00 92.69 298 CYS A C 1
ATOM 2332 O O . CYS A 1 298 ? -8.127 -15.302 -9.604 1.00 92.69 298 CYS A O 1
ATOM 2334 N N . LEU A 1 299 ? -8.435 -14.188 -7.666 1.00 91.50 299 LEU A N 1
ATOM 2335 C CA . LEU A 1 299 ? -9.339 -15.112 -7.007 1.00 91.50 299 LEU A CA 1
ATOM 2336 C C . LEU A 1 299 ? -10.679 -14.394 -6.807 1.00 91.50 299 LEU A C 1
ATOM 2338 O O . LEU A 1 299 ? -10.756 -13.464 -5.999 1.00 91.50 299 LEU A O 1
ATOM 2342 N N . PRO A 1 300 ? -11.731 -14.768 -7.556 1.00 88.56 300 PRO A N 1
ATOM 2343 C CA . PRO A 1 300 ? -13.040 -14.175 -7.356 1.00 88.56 300 PRO A CA 1
ATOM 2344 C C . PRO A 1 300 ? -13.624 -14.699 -6.043 1.00 88.56 300 PRO A C 1
ATOM 2346 O O . PRO A 1 300 ? -13.744 -15.907 -5.848 1.00 88.56 300 PRO A O 1
ATOM 2349 N N . CYS A 1 301 ? -14.017 -13.794 -5.153 1.00 83.19 301 CYS A N 1
ATOM 2350 C CA . CYS A 1 301 ? -14.825 -14.127 -3.990 1.00 83.19 301 CYS A CA 1
ATOM 2351 C C . CYS A 1 301 ? -16.279 -13.795 -4.334 1.00 83.19 301 CYS A C 1
ATOM 2353 O O . CYS A 1 301 ? -16.716 -12.648 -4.255 1.00 83.19 301 CYS A O 1
ATOM 2355 N N . VAL A 1 302 ? -17.003 -14.795 -4.836 1.00 70.00 302 VAL A N 1
ATOM 2356 C CA . VAL A 1 302 ? -18.388 -14.642 -5.303 1.00 70.00 302 VAL A CA 1
ATOM 2357 C C . VAL A 1 302 ? -19.383 -14.642 -4.140 1.00 70.00 302 VAL A C 1
ATOM 2359 O O . VAL A 1 302 ? -19.158 -15.258 -3.103 1.00 70.00 302 VAL A O 1
ATOM 2362 N N . SER A 1 303 ? -20.480 -13.899 -4.313 1.00 59.25 303 SER A N 1
ATOM 2363 C CA . SER A 1 303 ? -21.462 -13.616 -3.261 1.00 59.25 303 SER A CA 1
ATOM 2364 C C . SER A 1 303 ? -22.222 -14.866 -2.767 1.00 59.25 303 SER A C 1
ATOM 2366 O O . SER A 1 303 ? -22.668 -15.649 -3.608 1.00 59.25 303 SER A O 1
ATOM 2368 N N . PRO A 1 304 ? -22.454 -15.021 -1.444 1.00 66.31 304 PRO A N 1
ATOM 2369 C CA . PRO A 1 304 ? -21.969 -14.143 -0.380 1.00 66.31 304 PRO A CA 1
ATOM 2370 C C . PRO A 1 304 ? -20.479 -14.383 -0.113 1.00 66.31 304 PRO A C 1
ATOM 2372 O O . PRO A 1 304 ? -20.093 -15.435 0.395 1.00 66.31 304 PRO A O 1
ATOM 2375 N N . CYS A 1 305 ? -19.647 -13.383 -0.417 1.00 74.50 305 CYS A N 1
ATOM 2376 C CA . CYS A 1 305 ? -18.220 -13.450 -0.150 1.00 74.50 305 CYS A CA 1
ATOM 2377 C C . CYS A 1 305 ? -18.009 -13.389 1.361 1.00 74.50 305 CYS A C 1
ATOM 2379 O O . CYS A 1 305 ? -18.353 -12.395 2.009 1.00 74.50 305 CYS A O 1
ATOM 2381 N N . LYS A 1 306 ? -17.443 -14.454 1.925 1.00 82.50 306 LYS A N 1
ATOM 2382 C CA . LYS A 1 306 ? -17.110 -14.531 3.344 1.00 82.50 306 LYS A CA 1
ATOM 2383 C C . LYS A 1 306 ? -15.600 -14.613 3.477 1.00 82.50 306 LYS A C 1
ATOM 2385 O O . LYS A 1 306 ? -14.994 -15.601 3.085 1.00 82.50 306 LYS A O 1
ATOM 2390 N N . LEU A 1 307 ? -15.006 -13.574 4.057 1.00 89.12 307 LEU A N 1
ATOM 2391 C CA . LEU A 1 307 ? -13.610 -13.587 4.484 1.00 89.12 307 LEU A CA 1
ATOM 2392 C C . LEU A 1 307 ? -13.489 -14.392 5.790 1.00 89.12 307 LEU A C 1
ATOM 2394 O O . LEU A 1 307 ? -13.295 -13.831 6.864 1.00 89.12 307 LEU A O 1
ATOM 2398 N N . ASN A 1 308 ? -13.716 -15.701 5.700 1.00 89.44 308 ASN A N 1
ATOM 2399 C CA . ASN A 1 308 ? -13.724 -16.640 6.821 1.00 89.44 308 ASN A CA 1
ATOM 2400 C C . ASN A 1 308 ? -12.472 -17.537 6.812 1.00 89.44 308 ASN A C 1
ATOM 2402 O O . ASN A 1 308 ? -11.583 -17.390 5.972 1.00 89.44 308 ASN A O 1
ATOM 2406 N N . GLU A 1 309 ? -12.411 -18.468 7.764 1.00 91.62 309 GLU A N 1
ATOM 2407 C CA . GLU A 1 309 ? -11.300 -19.412 7.914 1.00 91.62 309 GLU A CA 1
ATOM 2408 C C . GLU A 1 309 ? -11.127 -20.325 6.694 1.00 91.62 309 GLU A C 1
ATOM 2410 O O . GLU A 1 309 ? -10.015 -20.442 6.189 1.00 91.62 309 GLU A O 1
ATOM 2415 N N . GLU A 1 310 ? -12.221 -20.861 6.146 1.00 90.50 310 GLU A N 1
ATOM 2416 C CA . GLU A 1 310 ? -12.208 -21.691 4.931 1.00 90.50 310 GLU A CA 1
ATOM 2417 C C . GLU A 1 310 ? -11.562 -20.956 3.744 1.00 90.50 310 GLU A C 1
ATOM 2419 O O . GLU A 1 310 ? -10.673 -21.484 3.072 1.00 90.50 310 GLU A O 1
ATOM 2424 N N . PHE A 1 311 ? -11.948 -19.697 3.511 1.00 91.38 311 PHE A N 1
ATOM 2425 C CA . PHE A 1 311 ? -11.349 -18.894 2.448 1.00 91.38 311 PHE A CA 1
ATOM 2426 C C . PHE A 1 311 ? -9.874 -18.570 2.731 1.00 91.38 311 PHE A C 1
ATOM 2428 O O . PHE A 1 311 ? -9.052 -18.575 1.812 1.00 91.38 311 PHE A O 1
ATOM 2435 N N . ALA A 1 312 ? -9.514 -18.316 3.994 1.00 92.31 312 ALA A N 1
ATOM 2436 C CA . ALA A 1 312 ? -8.130 -18.071 4.394 1.00 92.31 312 ALA A CA 1
ATOM 2437 C C . ALA A 1 312 ? -7.240 -19.304 4.156 1.00 92.31 312 ALA A C 1
ATOM 2439 O O . ALA A 1 312 ? -6.114 -19.172 3.679 1.00 92.31 312 ALA A O 1
ATOM 2440 N N . GLU A 1 313 ? -7.733 -20.505 4.457 1.00 91.00 313 GLU A N 1
ATOM 2441 C CA . GLU A 1 313 ? -7.028 -21.765 4.200 1.00 91.00 313 GLU A CA 1
ATOM 2442 C C . GLU A 1 313 ? -6.815 -22.007 2.707 1.00 91.00 313 GLU A C 1
ATOM 2444 O O . GLU A 1 313 ? -5.676 -22.218 2.280 1.00 91.00 313 GLU A O 1
ATOM 2449 N N . ALA A 1 314 ? -7.872 -21.872 1.901 1.00 89.62 314 ALA A N 1
ATOM 2450 C CA . ALA A 1 314 ? -7.784 -22.013 0.450 1.00 89.62 314 ALA A CA 1
ATOM 2451 C C . ALA A 1 314 ? -6.799 -21.003 -0.167 1.00 89.62 314 ALA A C 1
ATOM 2453 O O . ALA A 1 314 ? -6.013 -21.332 -1.061 1.00 89.62 314 ALA A O 1
ATOM 2454 N N . LEU A 1 315 ? -6.795 -19.762 0.333 1.00 91.25 315 LEU A N 1
ATOM 2455 C CA . LEU A 1 315 ? -5.852 -18.738 -0.105 1.00 91.25 315 LEU A CA 1
ATOM 2456 C C . LEU A 1 315 ? -4.409 -19.079 0.297 1.00 91.25 315 LEU A C 1
ATOM 2458 O O . LEU A 1 315 ? -3.502 -18.930 -0.523 1.00 91.25 315 LEU A O 1
ATOM 2462 N N . ARG A 1 316 ? -4.176 -19.563 1.524 1.00 90.88 316 ARG A N 1
ATOM 2463 C CA . ARG A 1 316 ? -2.849 -20.015 1.980 1.00 90.88 316 ARG A CA 1
ATOM 2464 C C . ARG A 1 316 ? -2.317 -21.154 1.116 1.00 90.88 316 ARG A C 1
ATOM 2466 O O . ARG A 1 316 ? -1.159 -21.109 0.700 1.00 90.88 316 ARG A O 1
ATOM 2473 N N . GLU A 1 317 ? -3.153 -22.132 0.786 1.00 88.44 317 GLU A N 1
ATOM 2474 C CA . GLU A 1 317 ? -2.782 -23.212 -0.130 1.00 88.44 317 GLU A CA 1
ATOM 2475 C C . GLU A 1 317 ? -2.356 -22.645 -1.493 1.00 88.44 317 GLU A C 1
ATOM 2477 O O . GLU A 1 317 ? -1.248 -22.910 -1.964 1.00 88.44 317 GLU A O 1
ATOM 2482 N N . LYS A 1 318 ? -3.147 -21.731 -2.068 1.00 86.69 318 LYS A N 1
ATOM 2483 C CA . LYS A 1 318 ? -2.817 -21.073 -3.344 1.00 86.69 318 LYS A CA 1
ATOM 2484 C C . LYS A 1 318 ? -1.518 -20.269 -3.317 1.00 86.69 318 LYS A C 1
ATOM 2486 O O . LYS A 1 318 ? -0.812 -20.217 -4.324 1.00 86.69 318 LYS A O 1
ATOM 2491 N N . LEU A 1 319 ? -1.186 -19.647 -2.190 1.00 86.25 319 LEU A N 1
ATOM 2492 C CA . LEU A 1 319 ? 0.065 -18.903 -2.013 1.00 86.25 319 LEU A CA 1
ATOM 2493 C C . LEU A 1 319 ? 1.289 -19.806 -1.793 1.00 86.25 319 LEU A C 1
ATOM 2495 O O . LEU A 1 319 ? 2.420 -19.357 -1.974 1.00 86.25 319 LEU A O 1
ATOM 2499 N N . THR A 1 320 ? 1.087 -21.069 -1.411 1.00 82.69 320 THR A N 1
ATOM 2500 C CA . THR A 1 320 ? 2.171 -22.055 -1.248 1.00 82.69 320 THR A CA 1
ATOM 2501 C C . THR A 1 320 ? 2.362 -22.940 -2.481 1.00 82.69 320 THR A C 1
ATOM 2503 O O . THR A 1 320 ? 3.450 -23.494 -2.674 1.00 82.69 320 THR A O 1
ATOM 2506 N N . GLU A 1 321 ? 1.359 -23.025 -3.364 1.00 73.56 321 GLU A N 1
ATOM 2507 C CA . GLU A 1 321 ? 1.471 -23.668 -4.673 1.00 73.56 321 GLU A CA 1
ATOM 2508 C C . GLU A 1 321 ? 2.618 -23.040 -5.483 1.00 73.56 321 GLU A C 1
ATOM 2510 O O . GLU A 1 321 ? 2.523 -21.954 -6.055 1.00 73.56 321 GLU A O 1
ATOM 2515 N N . THR A 1 322 ? 3.749 -23.748 -5.550 1.00 55.72 322 THR A N 1
ATOM 2516 C CA . THR A 1 322 ? 4.890 -23.320 -6.363 1.00 55.72 322 THR A CA 1
ATOM 2517 C C . THR A 1 322 ? 4.448 -23.242 -7.828 1.00 55.72 322 THR A C 1
ATOM 2519 O O . THR A 1 322 ? 3.920 -24.242 -8.332 1.00 55.72 322 THR A O 1
ATOM 2522 N N . PRO A 1 323 ? 4.684 -22.125 -8.548 1.00 55.12 323 PRO A N 1
ATOM 2523 C CA . PRO A 1 323 ? 4.290 -22.011 -9.946 1.00 55.12 323 PRO A CA 1
ATOM 2524 C C . PRO A 1 323 ? 4.804 -23.207 -10.747 1.00 55.12 323 PRO A C 1
ATOM 2526 O O . PRO A 1 323 ? 5.980 -23.572 -10.654 1.00 55.12 323 PRO A O 1
ATOM 2529 N N . SER A 1 324 ? 3.919 -23.815 -11.537 1.00 45.41 324 SER A N 1
ATOM 2530 C CA . SER A 1 324 ? 4.122 -25.072 -12.277 1.00 45.41 324 SER A CA 1
ATOM 2531 C C . SER A 1 324 ? 5.397 -25.119 -13.137 1.00 45.41 324 SER A C 1
ATOM 2533 O O . SER A 1 324 ? 5.907 -26.200 -13.432 1.00 45.41 324 SER A O 1
ATOM 2535 N N . ILE A 1 325 ? 5.972 -23.962 -13.473 1.00 45.59 325 ILE A N 1
ATOM 2536 C CA . ILE A 1 325 ? 7.250 -23.829 -14.179 1.00 45.59 325 ILE A CA 1
ATOM 2537 C C . ILE A 1 325 ? 8.429 -24.387 -13.356 1.00 45.59 325 ILE A C 1
ATOM 2539 O O . ILE A 1 325 ? 9.327 -24.990 -13.940 1.00 45.59 325 ILE A O 1
ATOM 2543 N N . MET A 1 326 ? 8.422 -24.293 -12.018 1.00 38.44 326 MET A N 1
ATOM 2544 C CA . MET A 1 326 ? 9.482 -24.908 -11.199 1.00 38.44 326 MET A CA 1
ATOM 2545 C C . MET A 1 326 ? 9.358 -26.434 -11.102 1.00 38.44 326 MET A C 1
ATOM 2547 O O . MET A 1 326 ? 10.380 -27.110 -11.010 1.00 38.44 326 MET A O 1
ATOM 2551 N N . ARG A 1 327 ? 8.147 -27.011 -11.197 1.00 41.44 327 ARG A N 1
ATOM 2552 C CA . ARG A 1 327 ? 7.984 -28.480 -11.173 1.00 41.44 327 ARG A CA 1
ATOM 2553 C C . ARG A 1 327 ? 8.669 -29.160 -12.363 1.00 41.44 327 ARG A C 1
ATOM 2555 O O . ARG A 1 327 ? 9.191 -30.257 -12.202 1.00 41.44 327 ARG A O 1
ATOM 2562 N N . ARG A 1 328 ? 8.736 -28.501 -13.529 1.00 37.41 328 ARG A N 1
ATOM 2563 C CA . ARG A 1 328 ? 9.447 -29.038 -14.706 1.00 37.41 328 ARG A CA 1
ATOM 2564 C C . ARG A 1 328 ? 10.969 -29.024 -14.555 1.00 37.41 328 ARG A C 1
ATOM 2566 O O . ARG A 1 328 ? 11.619 -29.902 -15.102 1.00 37.41 328 ARG A O 1
ATOM 2573 N N . VAL A 1 329 ? 11.535 -28.081 -13.801 1.00 45.12 329 VAL A N 1
ATOM 2574 C CA . VAL A 1 329 ? 12.990 -28.031 -13.565 1.00 45.12 329 VAL A CA 1
ATOM 2575 C C . VAL A 1 329 ? 13.414 -29.120 -12.577 1.00 45.12 329 VAL A C 1
ATOM 2577 O O . VAL A 1 329 ? 14.422 -29.784 -12.792 1.00 45.12 329 VAL A O 1
ATOM 2580 N N . PHE A 1 330 ? 12.606 -29.385 -11.546 1.00 38.12 330 PHE A N 1
ATOM 2581 C CA . PHE A 1 330 ? 12.907 -30.437 -10.569 1.00 38.12 330 PHE A CA 1
ATOM 2582 C C . PHE A 1 330 ? 12.626 -31.866 -11.060 1.00 38.12 330 PHE A C 1
ATOM 2584 O O . PHE A 1 330 ? 13.196 -32.800 -10.503 1.00 38.12 330 PHE A O 1
ATOM 2591 N N . SER A 1 331 ? 11.810 -32.067 -12.105 1.00 36.88 331 SER A N 1
ATOM 2592 C CA . SER A 1 331 ? 11.633 -33.403 -12.707 1.00 36.88 331 SER A CA 1
ATOM 2593 C C . SER A 1 331 ? 12.749 -33.793 -13.683 1.00 36.88 331 SER A C 1
ATOM 2595 O O . SER A 1 331 ? 12.787 -34.940 -14.103 1.00 36.88 331 SER A O 1
ATOM 2597 N N . TRP A 1 332 ? 13.625 -32.856 -14.063 1.00 38.50 332 TRP A N 1
ATOM 2598 C CA . TRP A 1 332 ? 14.798 -33.107 -14.916 1.00 38.50 332 TRP A CA 1
ATOM 2599 C C . TRP A 1 332 ? 16.094 -33.305 -14.114 1.00 38.50 332 TRP A C 1
ATOM 2601 O O . TRP A 1 332 ? 17.138 -33.583 -14.692 1.00 38.50 332 TRP A O 1
ATOM 2611 N N . MET A 1 333 ? 16.034 -33.152 -12.788 1.00 40.06 333 MET A N 1
ATOM 2612 C CA . MET A 1 333 ? 17.155 -33.360 -11.862 1.00 40.06 333 MET A CA 1
ATOM 2613 C C . MET A 1 333 ? 16.989 -34.626 -10.998 1.00 40.06 333 MET A C 1
ATOM 2615 O O . MET A 1 333 ? 17.640 -34.740 -9.961 1.00 40.06 333 MET A O 1
ATOM 2619 N N . ARG A 1 334 ? 16.117 -35.561 -11.395 1.00 40.34 334 ARG A N 1
ATOM 2620 C CA . ARG A 1 334 ? 16.018 -36.899 -10.796 1.00 40.34 334 ARG A CA 1
ATOM 2621 C C . ARG A 1 334 ? 16.312 -37.974 -11.818 1.00 40.34 334 ARG A C 1
ATOM 2623 O O . ARG A 1 334 ? 15.805 -37.826 -12.951 1.00 40.34 334 ARG A O 1
#

Sequence (334 aa):
MSAPPWLLRLLSVAVLVSADRSLSLDADPSSNNKLDQQIKKLTGECRKEIQGLVTDLMSLCRKTQASDCESQIYDLFLADLALAQEGRWLARAARSEKDAMLWAGFWSGPGAEANRTTKEALFNFADLMNTSTVHPMTQLGQIVEDNGVLQSCGRDQAAMEPLEVRDNGLLSNFWTMASKAFVKSMAWKKQSSIVVLVNKDTSPNAERNLYDSVLWKYELPRIAFEVATSASAAPVSFGHRPPWRPQLALVDLRGRCDVLLEKMRHQATSSEEVGFAMMSAEKRTRVIQRWLKDRVTCLPCVSPCKLNEEFAEALREKLTETPSIMRRVFSWMR

Radius of gyration: 21.95 Å; chains: 1; bounding box: 77×65×42 Å